Protein AF-A0A0N4VJK4-F1 (afdb_monomer_lite)

Radius of gyration: 19.85 Å; chains: 1; bounding box: 50×36×53 Å

pLDDT: mean 87.09, std 14.24, range [36.19, 98.12]

Secondary structure (DSSP, 8-state):
----HHHHHHHHHHSTTSTTHHHHHHHHHHHHHHHHHHHHHTT--HHHHHHHHHHHHHHHHHHHHHHHHHT-TT--HHHHHHHHHHHHHHHHHH--S--HHHHHHHHHHTTTSTTHHHHHHHTGGGS-HHHHHHHHHHHHHHHTT-HHHHHHHHHH-SSHHHHHHHHTTHHHHHHHHHHHHHHHT--TT-EEEHHHHHHHHT--HHHHHHHHHHTT--B-SSEEESS---TTS---TTSHHHH---TTHHHHHHHHT-

Organism: Enterobius vermicularis (NCBI:txid51028)

Structure (mmCIF, N/CA/C/O backbone):
data_AF-A0A0N4VJK4-F1
#
_entry.id   AF-A0A0N4VJK4-F1
#
loop_
_atom_site.group_PDB
_atom_site.id
_atom_site.type_symbol
_atom_site.label_atom_id
_atom_site.label_alt_id
_atom_site.label_comp_id
_atom_site.label_asym_id
_atom_site.label_entity_id
_atom_site.label_seq_id
_atom_site.pdbx_PDB_ins_code
_atom_site.Cartn_x
_atom_site.Cartn_y
_atom_site.Cartn_z
_atom_site.occupancy
_atom_site.B_iso_or_equiv
_atom_site.auth_seq_id
_atom_site.auth_comp_id
_atom_site.auth_asym_id
_atom_site.auth_atom_id
_atom_site.pdbx_PDB_model_num
ATOM 1 N N . MET A 1 1 ? -26.737 -1.141 17.730 1.00 38.12 1 MET A N 1
ATOM 2 C CA . MET A 1 1 ? -26.695 -2.052 16.564 1.00 38.12 1 MET A CA 1
ATOM 3 C C . MET A 1 1 ? -25.338 -2.751 16.554 1.00 38.12 1 MET A C 1
ATOM 5 O O . MET A 1 1 ? -24.341 -2.119 16.241 1.00 38.12 1 MET A O 1
ATOM 9 N N . VAL A 1 2 ? -25.261 -4.010 17.000 1.00 36.19 2 VAL A N 1
ATOM 10 C CA . VAL A 1 2 ? -23.984 -4.741 17.104 1.00 36.19 2 VAL A CA 1
ATOM 11 C C . VAL A 1 2 ? -23.627 -5.286 15.723 1.00 36.19 2 VAL A C 1
ATOM 13 O O . VAL A 1 2 ? -23.962 -6.420 15.385 1.00 36.19 2 VAL A O 1
ATOM 16 N N . ILE A 1 3 ? -22.957 -4.474 14.902 1.00 45.84 3 ILE A N 1
ATOM 17 C CA . ILE A 1 3 ? -22.234 -4.998 13.741 1.00 45.84 3 ILE A CA 1
ATOM 18 C C . ILE A 1 3 ? -21.062 -5.797 14.311 1.00 45.84 3 ILE A C 1
ATOM 20 O O . ILE A 1 3 ? -20.002 -5.274 14.642 1.00 45.84 3 ILE A O 1
ATOM 24 N N . SER A 1 4 ? -21.315 -7.081 14.541 1.00 41.91 4 SER A N 1
ATOM 25 C CA . SER A 1 4 ? -20.339 -8.009 15.089 1.00 41.91 4 SER A CA 1
ATOM 26 C C . SER A 1 4 ? -19.116 -8.071 14.173 1.00 41.91 4 SER A C 1
ATOM 28 O O . SER A 1 4 ? -19.253 -8.169 12.953 1.00 41.91 4 SER A O 1
ATOM 30 N N . LYS A 1 5 ? -17.914 -8.104 14.762 1.00 42.34 5 LYS A N 1
ATOM 31 C CA . LYS A 1 5 ? -16.642 -8.404 14.078 1.00 42.34 5 LYS A CA 1
ATOM 32 C C . LYS A 1 5 ? -16.769 -9.628 13.157 1.00 42.34 5 LYS A C 1
ATOM 34 O O . LYS A 1 5 ? -16.142 -9.659 12.102 1.00 42.34 5 LYS A O 1
ATOM 39 N N . VAL A 1 6 ? -17.644 -10.576 13.526 1.00 42.62 6 VAL A N 1
ATOM 40 C CA . VAL A 1 6 ? -18.015 -11.790 12.778 1.00 42.62 6 VAL A CA 1
ATOM 41 C C . VAL A 1 6 ? -18.828 -11.492 11.514 1.00 42.62 6 VAL A C 1
ATOM 43 O O . VAL A 1 6 ? -18.648 -12.181 10.519 1.00 42.62 6 VAL A O 1
ATOM 46 N N . PHE A 1 7 ? -19.708 -10.487 11.513 1.00 47.84 7 PHE A N 1
ATOM 47 C CA . PHE A 1 7 ? -20.487 -10.098 10.329 1.00 47.84 7 PHE A CA 1
ATOM 48 C C . PHE A 1 7 ? -19.575 -9.507 9.251 1.00 47.84 7 PHE A C 1
ATOM 50 O O . PHE A 1 7 ? -19.624 -9.927 8.099 1.00 47.84 7 PHE A O 1
ATOM 57 N N . VAL A 1 8 ? -18.670 -8.618 9.666 1.00 52.19 8 VAL A N 1
ATOM 58 C CA . VAL A 1 8 ? -17.664 -7.997 8.800 1.00 52.19 8 VAL A CA 1
ATOM 59 C C . VAL A 1 8 ? -16.708 -9.063 8.240 1.00 52.19 8 VAL A C 1
ATOM 61 O O . VAL A 1 8 ? -16.590 -9.198 7.028 1.00 52.19 8 VAL A O 1
ATOM 64 N N . THR A 1 9 ? -16.138 -9.939 9.079 1.00 44.25 9 THR A N 1
ATOM 65 C CA . THR A 1 9 ? -15.270 -11.039 8.589 1.00 44.25 9 THR A CA 1
ATOM 66 C C . THR A 1 9 ? -15.997 -12.092 7.741 1.00 44.25 9 THR A C 1
ATOM 68 O O . THR A 1 9 ? -15.393 -12.630 6.813 1.00 44.25 9 THR A O 1
ATOM 71 N N . ARG A 1 10 ? -17.279 -12.400 8.003 1.00 44.91 10 ARG A N 1
ATOM 72 C CA . ARG A 1 10 ? -18.050 -13.370 7.196 1.00 44.91 10 ARG A CA 1
ATOM 73 C C . ARG A 1 10 ? -18.441 -12.836 5.820 1.00 44.91 10 ARG A C 1
ATOM 75 O O . ARG A 1 10 ? -18.463 -13.630 4.881 1.00 44.91 10 ARG A O 1
ATOM 82 N N . LEU A 1 11 ? -18.699 -11.535 5.682 1.00 51.38 11 LEU A N 1
ATOM 83 C CA . LEU A 1 11 ? -18.945 -10.902 4.380 1.00 51.38 11 LEU A CA 1
ATOM 84 C C . LEU A 1 11 ? -17.715 -11.005 3.458 1.00 51.38 11 LEU A C 1
ATOM 86 O O . LEU A 1 11 ? -17.859 -11.219 2.257 1.00 51.38 11 LEU A O 1
ATOM 90 N N . PHE A 1 12 ? -16.507 -10.936 4.027 1.00 55.03 12 PHE A N 1
ATOM 91 C CA . PHE A 1 12 ? -15.248 -10.938 3.272 1.00 55.03 12 PHE A CA 1
ATOM 92 C C . PHE A 1 12 ? -14.746 -12.328 2.850 1.00 55.03 12 PHE A C 1
ATOM 94 O O . PHE A 1 12 ? -13.993 -12.442 1.887 1.00 55.03 12 PHE A O 1
ATOM 101 N N . GLY A 1 13 ? -15.163 -13.401 3.530 1.00 47.53 13 GLY A N 1
ATOM 102 C CA . GLY A 1 13 ? -14.593 -14.738 3.319 1.00 47.53 13 GLY A CA 1
ATOM 103 C C . GLY A 1 13 ? -15.172 -15.557 2.155 1.00 47.53 13 GLY A C 1
ATOM 104 O O . GLY A 1 13 ? -14.546 -16.536 1.757 1.00 47.53 13 GLY A O 1
ATOM 105 N N . LYS A 1 14 ? -16.357 -15.216 1.615 1.00 45.56 14 LYS A N 1
ATOM 106 C CA . LYS A 1 14 ? -17.103 -16.124 0.707 1.00 45.56 14 LYS A CA 1
ATOM 107 C C . LYS A 1 14 ? -17.469 -15.592 -0.684 1.00 45.56 14 LYS A C 1
ATOM 109 O O . LYS A 1 14 ? -17.818 -16.404 -1.534 1.00 45.56 14 LYS A O 1
ATOM 114 N N . HIS A 1 15 ? -17.341 -14.297 -0.975 1.00 49.47 15 HIS A N 1
ATOM 115 C CA . HIS A 1 15 ? -17.719 -13.742 -2.293 1.00 49.47 15 HIS A CA 1
ATOM 116 C C . HIS A 1 15 ? -16.539 -13.533 -3.266 1.00 49.47 15 HIS A C 1
ATOM 118 O O . HIS A 1 15 ? -16.700 -12.999 -4.359 1.00 49.47 15 HIS A O 1
ATOM 124 N N . CYS A 1 16 ? -15.346 -14.003 -2.897 1.00 47.12 16 CYS A N 1
ATOM 125 C CA . CYS A 1 16 ? -14.061 -13.563 -3.449 1.00 47.12 16 CYS A CA 1
ATOM 126 C C . CYS A 1 16 ? -13.538 -14.301 -4.700 1.00 47.12 16 CYS A C 1
ATOM 128 O O . CYS A 1 16 ? -12.338 -14.259 -4.949 1.00 47.12 16 CYS A O 1
ATOM 130 N N . ARG A 1 17 ? -14.383 -14.973 -5.494 1.00 51.53 17 ARG A N 1
ATOM 131 C CA . ARG A 1 17 ? -13.940 -15.652 -6.738 1.00 51.53 17 ARG A CA 1
ATOM 132 C C . ARG A 1 17 ? -14.851 -15.450 -7.954 1.00 51.53 17 ARG A C 1
ATOM 134 O O . ARG A 1 17 ? -14.715 -16.179 -8.928 1.00 51.53 17 ARG A O 1
ATOM 141 N N . SER A 1 18 ? -15.788 -14.505 -7.913 1.00 53.59 18 SER A N 1
ATOM 142 C CA . SER A 1 18 ? -16.791 -14.367 -8.977 1.00 53.59 18 SER A CA 1
ATOM 143 C C . SER A 1 18 ? -16.770 -12.996 -9.655 1.00 53.59 18 SER A C 1
ATOM 145 O O . SER A 1 18 ? -16.264 -12.019 -9.101 1.00 53.59 18 SER A O 1
ATOM 147 N N . SER A 1 19 ? -17.395 -12.925 -10.831 1.00 60.72 19 SER A N 1
ATOM 148 C CA . SER A 1 19 ? -17.743 -11.705 -11.574 1.00 60.72 19 SER A CA 1
ATOM 149 C C . SER A 1 19 ? -18.522 -10.658 -10.754 1.00 60.72 19 SER A C 1
ATOM 151 O O . SER A 1 19 ? -18.724 -9.542 -11.223 1.00 60.72 19 SER A O 1
ATOM 153 N N . SER A 1 20 ? -18.930 -10.976 -9.519 1.00 77.00 20 SER A N 1
ATOM 154 C CA . SER A 1 20 ? -19.663 -10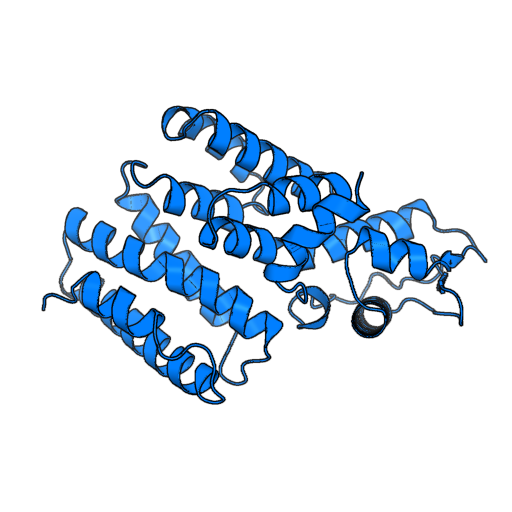.088 -8.616 1.00 77.00 20 SER A CA 1
ATOM 155 C C . SER A 1 20 ? -18.790 -9.169 -7.750 1.00 77.00 20 SER A C 1
ATOM 157 O O . SER A 1 20 ? -19.349 -8.434 -6.934 1.00 77.00 20 SER A O 1
ATOM 159 N N . TRP A 1 21 ? -17.451 -9.208 -7.846 1.00 83.88 21 TRP A N 1
ATOM 160 C CA . TRP A 1 21 ? -16.587 -8.379 -6.986 1.00 83.88 21 TRP A CA 1
ATOM 161 C C . TRP A 1 21 ? -16.898 -6.873 -7.062 1.00 83.88 21 TRP A C 1
ATOM 163 O O . TRP A 1 21 ? -17.039 -6.280 -5.994 1.00 83.88 21 TRP A O 1
ATOM 173 N N . PRO A 1 22 ? -17.081 -6.245 -8.245 1.00 87.00 22 PRO A N 1
ATOM 174 C CA . PRO A 1 22 ? -17.402 -4.816 -8.317 1.00 87.00 22 PRO A CA 1
ATOM 175 C C . PRO A 1 22 ? -18.688 -4.438 -7.573 1.00 87.00 22 PRO A C 1
ATOM 177 O O . PRO A 1 22 ? -18.716 -3.434 -6.865 1.00 87.00 22 PRO A O 1
ATOM 180 N N . VAL A 1 23 ? -19.719 -5.286 -7.674 1.00 85.88 23 VAL A N 1
ATOM 181 C CA . VAL A 1 23 ? -21.010 -5.101 -6.992 1.00 85.88 23 VAL A CA 1
ATOM 182 C C . VAL A 1 23 ? -20.849 -5.258 -5.479 1.00 85.88 23 VAL A C 1
ATOM 184 O O . VAL A 1 23 ? -21.359 -4.452 -4.703 1.00 85.88 23 VAL A O 1
ATOM 187 N N . ALA A 1 24 ? -20.105 -6.277 -5.041 1.00 85.56 24 ALA A N 1
ATOM 188 C CA . ALA A 1 24 ? -19.827 -6.491 -3.624 1.00 85.56 24 ALA A CA 1
ATOM 189 C C . ALA A 1 24 ? -19.001 -5.340 -3.029 1.00 85.56 24 ALA A C 1
ATOM 191 O O . ALA A 1 24 ? -19.312 -4.864 -1.940 1.00 85.56 24 ALA A O 1
ATOM 192 N N . TYR A 1 25 ? -17.975 -4.877 -3.748 1.00 90.31 25 TYR A N 1
ATOM 193 C CA . TYR A 1 25 ? -17.145 -3.742 -3.356 1.00 90.31 25 TYR A CA 1
ATOM 194 C C . TYR A 1 25 ? -17.990 -2.481 -3.154 1.00 90.31 25 TYR A C 1
ATOM 196 O O . TYR A 1 25 ? -17.926 -1.879 -2.083 1.00 90.31 25 TYR A O 1
ATOM 204 N N . GLU A 1 26 ? -18.810 -2.120 -4.143 1.00 90.25 26 GLU A N 1
ATOM 205 C CA . GLU A 1 26 ? -19.668 -0.935 -4.085 1.00 90.25 26 GLU A CA 1
ATOM 206 C C . GLU A 1 26 ? -20.632 -0.999 -2.894 1.00 90.25 26 GLU A C 1
ATOM 208 O O . GLU A 1 26 ? -20.689 -0.066 -2.088 1.00 90.25 26 GLU A O 1
ATOM 213 N N . PHE A 1 27 ? -21.311 -2.138 -2.721 1.00 90.38 27 PHE A N 1
ATOM 214 C CA . PHE A 1 27 ? -22.210 -2.355 -1.592 1.00 90.38 27 PHE A CA 1
ATOM 215 C C . PHE A 1 27 ? -21.490 -2.209 -0.247 1.00 90.38 27 PHE A C 1
ATOM 217 O O . PHE A 1 27 ? -21.968 -1.503 0.643 1.00 90.38 27 PHE A O 1
ATOM 224 N N . ILE A 1 28 ? -20.337 -2.863 -0.079 1.00 91.12 28 ILE A N 1
ATOM 225 C CA . ILE A 1 28 ? -19.599 -2.836 1.186 1.00 91.12 28 ILE A CA 1
ATOM 226 C C . ILE A 1 28 ? -19.125 -1.417 1.492 1.00 91.12 28 ILE A C 1
ATOM 228 O O . ILE A 1 28 ? -19.321 -0.954 2.614 1.00 91.12 28 ILE A O 1
ATOM 232 N N . VAL A 1 29 ? -18.526 -0.719 0.526 1.00 92.62 29 VAL A N 1
ATOM 233 C CA . VAL A 1 29 ? -18.027 0.646 0.735 1.00 92.62 29 VAL A CA 1
ATOM 234 C C . VAL A 1 29 ? -19.160 1.595 1.126 1.00 92.62 29 VAL A C 1
ATOM 236 O O . VAL A 1 29 ? -18.984 2.388 2.054 1.00 92.62 29 VAL A O 1
ATOM 239 N N . ASP A 1 30 ? -20.335 1.482 0.497 1.00 92.81 30 ASP A N 1
ATOM 240 C CA . ASP A 1 30 ? -21.512 2.265 0.885 1.00 92.81 30 ASP A CA 1
ATOM 241 C C . ASP A 1 30 ? -21.936 1.976 2.334 1.00 92.81 30 ASP A C 1
ATOM 243 O O . ASP A 1 30 ? -22.107 2.905 3.130 1.00 92.81 30 ASP A O 1
ATOM 247 N N . ARG A 1 31 ? -22.007 0.696 2.727 1.00 95.19 31 ARG A N 1
ATOM 248 C CA . ARG A 1 31 ? -22.340 0.318 4.110 1.00 95.19 31 ARG A CA 1
ATOM 249 C C . ARG A 1 31 ? -21.291 0.797 5.109 1.00 95.19 31 ARG A C 1
ATOM 251 O O . ARG A 1 31 ? -21.659 1.307 6.162 1.00 95.19 31 ARG A O 1
ATOM 258 N N . LEU A 1 32 ? -20.000 0.679 4.798 1.00 94.94 32 LEU A N 1
ATOM 259 C CA . LEU A 1 32 ? -18.934 1.166 5.676 1.00 94.94 32 LEU A CA 1
ATOM 260 C C . LEU A 1 32 ? -18.989 2.688 5.833 1.00 94.94 32 LEU A C 1
ATOM 262 O O . LEU A 1 32 ? -18.799 3.191 6.941 1.00 94.94 32 LEU A O 1
ATOM 266 N N . ARG A 1 33 ? -19.294 3.421 4.757 1.00 93.75 33 ARG A N 1
ATOM 267 C CA . ARG A 1 33 ? -19.514 4.869 4.817 1.00 93.75 33 ARG A CA 1
ATOM 268 C C . ARG A 1 33 ? -20.683 5.215 5.742 1.00 93.75 33 ARG A C 1
ATOM 270 O O . ARG A 1 33 ? -20.502 6.070 6.605 1.00 93.75 33 ARG A O 1
ATOM 277 N N . ALA A 1 34 ? -21.822 4.534 5.607 1.00 94.56 34 ALA A N 1
ATOM 278 C CA . ALA A 1 34 ? -22.985 4.744 6.473 1.00 94.56 34 ALA A CA 1
ATOM 279 C C . ALA A 1 34 ? -22.656 4.474 7.953 1.00 94.56 34 ALA A C 1
ATOM 281 O O . ALA A 1 34 ? -22.961 5.295 8.811 1.00 94.56 34 ALA A O 1
ATOM 282 N N . VAL A 1 35 ? -21.933 3.386 8.254 1.00 94.62 35 VAL A N 1
ATOM 283 C CA . VAL A 1 35 ? -21.501 3.087 9.632 1.00 94.62 35 VAL A CA 1
ATOM 284 C C . VAL A 1 35 ? -20.617 4.199 10.195 1.00 94.62 35 VAL A C 1
ATOM 286 O O . VAL A 1 35 ? -20.812 4.603 11.337 1.00 94.62 35 VAL A O 1
ATOM 289 N N . ARG A 1 36 ? -19.668 4.738 9.417 1.00 94.75 36 ARG A N 1
ATOM 290 C CA . ARG A 1 36 ? -18.839 5.864 9.884 1.00 94.75 36 ARG A CA 1
ATOM 291 C C . ARG A 1 36 ? -19.650 7.137 10.121 1.00 94.75 36 ARG A C 1
ATOM 293 O O . ARG A 1 36 ? -19.347 7.865 11.060 1.00 94.75 36 ARG A O 1
ATOM 300 N N . GLN A 1 37 ? -20.661 7.409 9.297 1.00 94.31 37 GLN A N 1
ATOM 301 C CA . GLN A 1 37 ? -21.565 8.545 9.506 1.00 94.31 37 GLN A CA 1
ATOM 302 C C . GLN A 1 37 ? -22.350 8.385 10.813 1.00 94.31 37 GLN A C 1
ATOM 304 O O . GLN A 1 37 ? -22.354 9.301 11.635 1.00 94.31 37 GLN A O 1
ATOM 309 N N . ASP A 1 38 ? -22.911 7.200 11.056 1.00 94.94 38 ASP A N 1
ATOM 310 C CA . ASP A 1 38 ? -23.606 6.884 12.306 1.00 94.94 38 ASP A CA 1
ATOM 311 C C . ASP A 1 38 ? -22.682 7.000 13.522 1.00 94.94 38 ASP A C 1
ATOM 313 O O . ASP A 1 38 ? -23.096 7.532 14.549 1.00 94.94 38 ASP A O 1
ATOM 317 N N . MET A 1 39 ? -21.421 6.565 13.411 1.00 94.19 39 MET A N 1
ATOM 318 C CA . MET A 1 39 ? -20.436 6.697 14.492 1.00 94.19 39 MET A CA 1
ATOM 319 C C . MET A 1 39 ? -20.217 8.156 14.916 1.00 94.19 39 MET A C 1
ATOM 321 O O . MET A 1 39 ? -20.032 8.435 16.103 1.00 94.19 39 MET A O 1
ATOM 325 N N . ILE A 1 40 ? -20.226 9.082 13.953 1.00 92.06 40 ILE A N 1
ATOM 326 C CA . ILE A 1 40 ? -20.088 10.520 14.206 1.00 92.06 40 ILE A CA 1
ATOM 327 C C . ILE A 1 40 ? -21.373 11.064 14.839 1.00 92.06 40 ILE A C 1
ATOM 329 O O . ILE A 1 40 ? -21.306 11.718 15.877 1.00 92.06 40 ILE A O 1
ATOM 333 N N . ILE A 1 41 ? -22.538 10.753 14.258 1.00 95.00 41 ILE A N 1
ATOM 334 C CA . ILE A 1 41 ? -23.851 11.222 14.737 1.00 95.00 41 ILE A CA 1
ATOM 335 C C . ILE A 1 41 ? -24.122 10.750 16.169 1.00 95.00 41 ILE A C 1
ATOM 337 O O . ILE A 1 41 ? -24.585 11.521 17.006 1.00 95.00 41 ILE A O 1
ATOM 341 N N . GLN A 1 42 ? -23.810 9.490 16.466 1.00 92.75 42 GLN A N 1
ATOM 342 C CA . GLN A 1 42 ? -24.019 8.884 17.781 1.00 92.75 42 GLN A CA 1
ATOM 343 C C . GLN A 1 42 ? -22.916 9.245 18.784 1.00 92.75 42 GLN A C 1
ATOM 345 O O . GLN A 1 42 ? -22.966 8.785 19.923 1.00 92.75 42 GLN A O 1
ATOM 350 N N . ASN A 1 43 ? -21.914 10.033 18.371 1.00 92.25 43 ASN A N 1
ATOM 351 C CA . ASN A 1 43 ? -20.728 10.358 19.158 1.00 92.25 43 ASN A CA 1
ATOM 352 C C . ASN A 1 43 ? -20.131 9.114 19.845 1.00 92.25 43 ASN A C 1
ATOM 354 O O . ASN A 1 43 ? -19.906 9.081 21.058 1.00 92.25 43 ASN A O 1
ATOM 358 N N . THR A 1 44 ? -19.926 8.054 19.060 1.00 92.81 44 THR A N 1
ATOM 359 C CA . THR A 1 44 ? -19.490 6.748 19.561 1.00 92.81 44 THR A CA 1
ATOM 360 C C . THR A 1 44 ? -18.197 6.874 20.367 1.00 92.81 44 THR A C 1
ATOM 362 O O . THR A 1 44 ? -17.241 7.530 19.929 1.00 92.81 44 THR A O 1
ATOM 365 N N . ASN A 1 45 ? -18.157 6.210 21.527 1.00 94.50 45 ASN A N 1
ATOM 366 C CA . ASN A 1 45 ? -17.007 6.245 22.427 1.00 94.50 45 ASN A CA 1
ATOM 367 C C . ASN A 1 45 ? -15.741 5.656 21.775 1.00 94.50 45 ASN A C 1
ATOM 369 O O . ASN A 1 45 ? -15.808 4.842 20.850 1.00 94.50 45 ASN A O 1
ATOM 373 N N . SER A 1 46 ? -14.567 6.038 22.285 1.00 94.25 46 SER A N 1
ATOM 374 C CA . SER A 1 46 ? -13.274 5.686 21.681 1.00 94.25 46 SER A CA 1
ATOM 375 C C . SER A 1 46 ? -13.040 4.180 21.541 1.00 94.25 46 SER A C 1
ATOM 377 O O . SER A 1 46 ? -12.425 3.754 20.568 1.00 94.25 46 SER A O 1
ATOM 379 N N . LYS A 1 47 ? -13.544 3.358 22.471 1.00 94.06 47 LYS A N 1
ATOM 380 C CA . LYS A 1 47 ? -13.349 1.900 22.444 1.00 94.06 47 LYS A CA 1
ATOM 381 C C . LYS A 1 47 ? -14.165 1.247 21.328 1.00 94.06 47 LYS A C 1
ATOM 383 O O . LYS A 1 47 ? -13.639 0.422 20.585 1.00 94.06 47 LYS A O 1
ATOM 388 N N . GLU A 1 48 ? -15.433 1.619 21.197 1.00 93.25 48 GLU A N 1
ATOM 389 C CA . GLU A 1 48 ? -16.305 1.132 20.121 1.00 93.25 48 GLU A CA 1
ATOM 390 C C . GLU A 1 48 ? -15.848 1.640 18.753 1.00 93.25 48 GLU A C 1
ATOM 392 O O . GLU A 1 48 ? -15.776 0.864 17.798 1.00 93.25 48 GLU A O 1
ATOM 397 N N . ARG A 1 49 ? -15.447 2.914 18.680 1.00 94.75 49 ARG A N 1
ATOM 398 C CA . ARG A 1 49 ? -14.866 3.518 17.477 1.00 94.75 49 ARG A CA 1
ATOM 399 C C . ARG A 1 49 ? -13.631 2.753 17.012 1.00 94.75 49 ARG A C 1
ATOM 401 O O . ARG A 1 49 ? -13.553 2.387 15.841 1.00 94.75 49 ARG A O 1
ATOM 408 N N . LEU A 1 50 ? -12.707 2.463 17.930 1.00 96.00 50 LEU A N 1
ATOM 409 C CA . LEU A 1 50 ? -11.497 1.697 17.640 1.00 96.00 50 LEU A CA 1
ATOM 410 C C . LEU A 1 50 ? -11.837 0.312 17.072 1.00 96.00 50 LEU A C 1
ATOM 412 O O . LEU A 1 50 ? -11.300 -0.071 16.036 1.00 96.00 50 LEU A O 1
ATOM 416 N N . LEU A 1 51 ? -12.774 -0.410 17.696 1.00 94.62 51 LEU A N 1
ATOM 417 C CA . LEU A 1 51 ? -13.198 -1.738 17.238 1.00 94.62 51 LEU A CA 1
ATOM 418 C C . LEU A 1 51 ? -13.788 -1.722 15.822 1.00 94.62 51 LEU A C 1
ATOM 420 O O . LEU A 1 51 ? -13.489 -2.616 15.028 1.00 94.62 51 LEU A O 1
ATOM 424 N N . LEU A 1 52 ? -14.616 -0.724 15.504 1.00 94.75 52 LEU A N 1
ATOM 425 C CA . LEU A 1 52 ? -15.207 -0.574 14.175 1.00 94.75 52 LEU A CA 1
ATOM 426 C C . LEU A 1 52 ? -14.136 -0.240 13.131 1.00 94.75 52 LEU A C 1
ATOM 428 O O . LEU A 1 52 ? -14.063 -0.901 12.096 1.00 94.75 52 LEU A O 1
ATOM 432 N N . LEU A 1 53 ? -13.254 0.720 13.416 1.00 96.50 53 LEU A N 1
ATOM 433 C CA . LEU A 1 53 ? -12.200 1.132 12.486 1.00 96.50 53 LEU A CA 1
ATOM 434 C C . LEU A 1 53 ? -11.192 0.012 12.209 1.00 96.50 53 LEU A C 1
ATOM 436 O O . LEU A 1 53 ? -10.835 -0.214 11.054 1.00 96.50 53 LEU A O 1
ATOM 440 N N . GLU A 1 54 ? -10.789 -0.747 13.230 1.00 95.62 54 GLU A N 1
ATOM 441 C CA . GLU A 1 54 ? -9.901 -1.904 13.058 1.00 95.62 54 GLU A CA 1
ATOM 442 C C . GLU A 1 54 ? -10.540 -3.040 12.248 1.00 95.62 54 GLU A C 1
ATOM 444 O O . GLU A 1 54 ? -9.823 -3.853 11.666 1.00 95.62 54 GLU A O 1
ATOM 449 N N . ALA A 1 55 ? -11.873 -3.094 12.174 1.00 93.06 55 ALA A N 1
ATOM 450 C CA . ALA A 1 55 ? -12.589 -4.018 11.300 1.00 93.06 55 ALA A CA 1
ATOM 451 C C . ALA A 1 55 ? -12.716 -3.489 9.856 1.00 93.06 55 ALA A C 1
ATOM 453 O O . ALA A 1 55 ? -12.739 -4.284 8.918 1.00 93.06 55 ALA A O 1
ATOM 454 N N . MET A 1 56 ? -12.772 -2.167 9.669 1.00 95.50 56 MET A N 1
ATOM 455 C CA . MET A 1 56 ? -12.896 -1.518 8.356 1.00 95.50 56 MET A CA 1
ATOM 456 C C . MET A 1 56 ? -11.570 -1.429 7.596 1.00 95.50 56 MET A C 1
ATOM 458 O O . MET A 1 56 ? -11.529 -1.694 6.396 1.00 95.50 56 MET A O 1
ATOM 462 N N . ILE A 1 57 ? -10.486 -1.043 8.275 1.00 96.88 57 ILE A N 1
ATOM 463 C CA . ILE A 1 57 ? -9.180 -0.773 7.650 1.00 96.88 57 ILE A CA 1
ATOM 464 C C . ILE A 1 57 ? -8.655 -1.966 6.827 1.00 96.88 57 ILE A C 1
ATOM 466 O O . ILE A 1 57 ? -8.222 -1.736 5.695 1.00 96.88 57 ILE A O 1
ATOM 470 N N . PRO A 1 58 ? -8.717 -3.226 7.311 1.00 96.00 58 PRO A N 1
ATOM 471 C CA . PRO A 1 58 ? -8.288 -4.375 6.520 1.00 96.00 58 PRO A CA 1
ATOM 472 C C . PRO A 1 58 ? -8.987 -4.480 5.165 1.00 96.00 58 PRO A C 1
ATOM 474 O O . PRO A 1 58 ? -8.329 -4.727 4.156 1.00 96.00 58 PRO A O 1
ATOM 477 N N . PHE A 1 59 ? -10.302 -4.237 5.138 1.00 94.44 59 PHE A N 1
ATOM 478 C CA . PHE A 1 59 ? -11.080 -4.271 3.906 1.00 94.44 59 PHE A CA 1
ATOM 479 C C . PHE A 1 59 ? -10.628 -3.191 2.929 1.00 94.44 59 PHE A C 1
ATOM 481 O O . PHE A 1 59 ? -10.453 -3.486 1.751 1.00 94.44 59 PHE A O 1
ATOM 488 N N . TYR A 1 60 ? -10.413 -1.961 3.396 1.00 95.88 60 TYR A N 1
ATOM 489 C CA . TYR A 1 60 ? -9.940 -0.876 2.536 1.00 95.88 60 TYR A CA 1
ATOM 490 C C . TYR A 1 60 ? -8.590 -1.220 1.885 1.00 95.88 60 TYR A C 1
ATOM 492 O O . TYR A 1 60 ? -8.463 -1.185 0.667 1.00 95.88 60 TYR A O 1
ATOM 500 N N . ILE A 1 61 ? -7.613 -1.682 2.667 1.00 95.56 61 ILE A N 1
ATOM 501 C CA . ILE A 1 61 ? -6.290 -2.063 2.142 1.00 95.56 61 ILE A CA 1
ATOM 502 C C . ILE A 1 61 ? -6.394 -3.187 1.101 1.00 95.56 61 ILE A C 1
ATOM 504 O O . ILE A 1 61 ? -5.810 -3.101 0.021 1.00 95.56 61 ILE A O 1
ATOM 508 N N . GLU A 1 62 ? -7.126 -4.254 1.423 1.00 92.69 62 GLU A N 1
ATOM 509 C CA . GLU A 1 62 ? -7.278 -5.403 0.531 1.00 92.69 62 GLU A CA 1
ATOM 510 C C . GLU A 1 62 ? -8.053 -5.040 -0.742 1.00 92.69 62 GLU A C 1
ATOM 512 O O . GLU A 1 62 ? -7.669 -5.432 -1.847 1.00 92.69 62 GLU A O 1
ATOM 517 N N . SER A 1 63 ? -9.148 -4.293 -0.604 1.00 92.19 63 SER A N 1
ATOM 518 C CA . SER A 1 63 ? -9.982 -3.917 -1.742 1.00 92.19 63 SER A CA 1
ATOM 519 C C . SER A 1 63 ? -9.279 -2.940 -2.674 1.00 92.19 63 SER A C 1
ATOM 521 O O . SER A 1 63 ? -9.457 -3.076 -3.881 1.00 92.19 63 SER A O 1
ATOM 523 N N . GLN A 1 64 ? -8.414 -2.055 -2.166 1.00 93.19 64 GLN A N 1
ATOM 524 C CA . GLN A 1 64 ? -7.544 -1.244 -3.014 1.00 93.19 64 GLN A CA 1
ATOM 525 C C . GLN A 1 64 ? -6.687 -2.128 -3.929 1.00 93.19 64 GLN A C 1
ATOM 527 O O . GLN A 1 64 ? -6.754 -1.996 -5.151 1.00 93.19 64 GLN A O 1
ATOM 532 N N . TYR A 1 65 ? -5.940 -3.078 -3.353 1.00 90.69 65 TYR A N 1
ATOM 533 C CA . TYR A 1 65 ? -5.112 -4.005 -4.130 1.00 90.69 65 TYR A CA 1
ATOM 534 C C . TYR A 1 65 ? -5.941 -4.768 -5.173 1.00 90.69 65 TYR A C 1
ATOM 536 O O . TYR A 1 65 ? -5.574 -4.838 -6.348 1.00 90.69 65 TYR A O 1
ATOM 544 N N . ARG A 1 66 ? -7.085 -5.325 -4.763 1.00 87.69 66 ARG A N 1
ATOM 545 C CA . ARG A 1 66 ? -7.944 -6.117 -5.652 1.00 87.69 66 ARG A CA 1
ATOM 546 C C . ARG A 1 66 ? -8.511 -5.286 -6.790 1.00 87.69 66 ARG A C 1
ATOM 548 O O . ARG A 1 66 ? -8.466 -5.722 -7.936 1.00 87.69 66 ARG A O 1
ATOM 555 N N . CYS A 1 67 ? -9.038 -4.103 -6.502 1.00 89.38 67 CYS A N 1
ATOM 556 C CA . CYS A 1 67 ? -9.631 -3.240 -7.517 1.00 89.38 67 CYS A CA 1
ATOM 557 C C . CYS A 1 67 ? -8.591 -2.759 -8.538 1.00 89.38 67 CYS A C 1
ATOM 559 O O . CYS A 1 67 ? -8.898 -2.693 -9.729 1.00 89.38 67 CYS A O 1
ATOM 561 N N . GLU A 1 68 ? -7.361 -2.493 -8.092 1.00 87.44 68 GLU A N 1
ATOM 562 C CA . GLU A 1 68 ? -6.261 -2.039 -8.950 1.00 87.44 68 GLU A CA 1
ATOM 563 C C . GLU A 1 68 ? -5.627 -3.158 -9.784 1.00 87.44 68 GLU A C 1
ATOM 565 O O . GLU A 1 68 ? -5.059 -2.888 -10.839 1.00 87.44 68 GLU A O 1
ATOM 570 N N . THR A 1 69 ? -5.735 -4.415 -9.349 1.00 81.88 69 THR A N 1
ATOM 571 C CA . THR A 1 69 ? -5.193 -5.569 -10.087 1.00 81.88 69 THR A CA 1
ATOM 572 C C . THR A 1 69 ? -6.215 -6.249 -10.993 1.00 81.88 69 THR A C 1
ATOM 574 O O . THR A 1 69 ? -5.846 -6.722 -12.063 1.00 81.88 69 THR A O 1
ATOM 577 N N . SER A 1 70 ? -7.493 -6.275 -10.607 1.00 77.12 70 SER A N 1
ATOM 578 C CA . SER A 1 70 ? -8.557 -6.960 -11.363 1.00 77.12 70 SER A CA 1
ATOM 579 C C . SER A 1 70 ? -9.369 -6.055 -12.293 1.00 77.12 70 SER A C 1
ATOM 581 O O . SER A 1 70 ? -10.128 -6.565 -13.111 1.00 77.12 70 SER A O 1
ATOM 583 N N . GLY A 1 71 ? -9.216 -4.730 -12.195 1.00 74.06 71 GLY A N 1
ATOM 584 C CA . GLY A 1 71 ? -10.011 -3.780 -12.974 1.00 74.06 71 GLY A CA 1
ATOM 585 C C . GLY A 1 71 ? -11.460 -3.719 -12.483 1.00 74.06 71 GLY A C 1
ATOM 586 O O . GLY A 1 71 ? -12.355 -4.361 -13.025 1.00 74.06 71 GLY A O 1
ATOM 587 N N . CYS A 1 72 ? -11.706 -2.924 -11.444 1.00 84.00 72 CYS A N 1
ATOM 588 C CA . CYS A 1 72 ? -13.047 -2.690 -10.912 1.00 84.00 72 CYS A CA 1
ATOM 589 C C . CYS A 1 72 ? -13.634 -1.386 -11.480 1.00 84.00 72 CYS A C 1
ATOM 591 O O . CYS A 1 72 ? -13.120 -0.309 -11.202 1.00 84.00 72 CYS A O 1
ATOM 593 N N . HIS A 1 73 ? -14.717 -1.461 -12.259 1.00 85.38 73 HIS A N 1
ATOM 594 C CA . HIS A 1 73 ? -15.300 -0.278 -12.914 1.00 85.38 73 HIS A CA 1
ATOM 595 C C . HIS A 1 73 ? -15.983 0.701 -11.941 1.00 85.38 73 HIS A C 1
ATOM 597 O O . HIS A 1 73 ? -16.088 1.884 -12.246 1.00 85.38 73 HIS A O 1
ATOM 603 N N . THR A 1 74 ? -16.418 0.236 -10.766 1.00 87.12 74 THR A N 1
ATOM 604 C CA . THR A 1 74 ? -16.991 1.079 -9.698 1.00 87.12 74 THR A CA 1
ATOM 605 C C . THR A 1 74 ? -15.922 1.667 -8.770 1.00 87.12 74 THR A C 1
ATOM 607 O O . THR A 1 74 ? -16.220 2.482 -7.895 1.00 87.12 74 THR A O 1
ATOM 610 N N . TYR A 1 75 ? -14.656 1.272 -8.934 1.00 91.38 75 TYR A N 1
ATOM 611 C CA . TYR A 1 75 ? -13.559 1.738 -8.097 1.00 91.38 75 TYR A CA 1
ATOM 612 C C . TYR A 1 75 ? -13.053 3.111 -8.543 1.00 91.38 75 TYR A C 1
ATOM 614 O O . TYR A 1 75 ? -12.509 3.280 -9.631 1.00 91.38 75 TYR A O 1
ATOM 622 N N . CYS A 1 76 ? -13.156 4.086 -7.642 1.00 91.25 76 CYS A N 1
ATOM 623 C CA . CYS A 1 76 ? -12.502 5.382 -7.775 1.00 91.25 76 CYS A CA 1
ATOM 624 C C . CYS A 1 76 ? -11.354 5.477 -6.765 1.00 91.25 76 CYS A C 1
ATOM 626 O O . CYS A 1 76 ? -11.601 5.622 -5.565 1.00 91.25 76 CYS A O 1
ATOM 628 N N . ARG A 1 77 ? -10.098 5.440 -7.242 1.00 90.81 77 ARG A N 1
ATOM 629 C CA . ARG A 1 77 ? -8.904 5.493 -6.375 1.00 90.81 77 ARG A CA 1
ATOM 630 C C . ARG A 1 77 ? -8.908 6.706 -5.448 1.00 90.81 77 ARG A C 1
ATOM 632 O O . ARG A 1 77 ? -8.563 6.568 -4.281 1.00 90.81 77 ARG A O 1
ATOM 639 N N . LYS A 1 78 ? -9.293 7.886 -5.946 1.00 91.62 78 LYS A N 1
ATOM 640 C CA . LYS A 1 78 ? -9.303 9.116 -5.140 1.00 91.62 78 LYS A CA 1
ATOM 641 C C . LYS A 1 78 ? -10.279 9.005 -3.967 1.00 91.62 78 LYS A C 1
ATOM 643 O O . LYS A 1 78 ? -9.880 9.220 -2.828 1.00 91.62 78 LYS A O 1
ATOM 648 N N . LEU A 1 79 ? -11.521 8.607 -4.247 1.00 93.62 79 LEU A N 1
ATOM 649 C CA . LEU A 1 79 ? -12.541 8.420 -3.217 1.00 93.62 79 LEU A CA 1
ATOM 650 C C . LEU A 1 79 ? -12.120 7.336 -2.220 1.00 93.62 79 LEU A C 1
ATOM 652 O O . LEU A 1 79 ? -12.227 7.527 -1.014 1.00 93.62 79 LEU A O 1
ATOM 656 N N . HIS A 1 80 ? -11.596 6.216 -2.718 1.00 95.00 80 HIS A N 1
ATOM 657 C CA . HIS A 1 80 ? -11.098 5.140 -1.873 1.00 95.00 80 HIS A CA 1
ATOM 658 C C . HIS A 1 80 ? -9.973 5.624 -0.947 1.00 95.00 80 HIS A C 1
ATOM 660 O O . HIS A 1 80 ? -10.002 5.376 0.256 1.00 95.00 80 HIS A O 1
ATOM 666 N N . TYR A 1 81 ? -9.011 6.373 -1.492 1.00 94.62 81 TYR A N 1
ATOM 667 C CA . TYR A 1 81 ? -7.912 6.955 -0.731 1.00 94.62 81 TYR A CA 1
ATOM 668 C C . TYR A 1 81 ? -8.411 7.882 0.383 1.00 94.62 81 TYR A C 1
ATOM 670 O O . TYR A 1 81 ? -7.933 7.781 1.514 1.00 94.62 81 TYR A O 1
ATOM 678 N N . GLU A 1 82 ? -9.373 8.759 0.081 1.00 95.19 82 GLU A N 1
ATOM 679 C CA . GLU A 1 82 ? -9.989 9.670 1.054 1.00 95.19 82 GLU A CA 1
ATOM 680 C C . GLU A 1 82 ? -10.674 8.888 2.183 1.00 95.19 82 GLU A C 1
ATOM 682 O O . GLU A 1 82 ? -10.386 9.120 3.358 1.00 95.19 82 GLU A O 1
ATOM 687 N N . GLN A 1 83 ? -11.477 7.878 1.842 1.00 95.25 83 GLN A N 1
ATOM 688 C CA . GLN A 1 83 ? -12.166 7.029 2.816 1.00 95.25 83 GLN A CA 1
ATOM 689 C C . GLN A 1 83 ? -11.200 6.247 3.718 1.00 95.25 83 GLN A C 1
ATOM 691 O O . GLN A 1 83 ? -11.423 6.142 4.928 1.00 95.25 83 GLN A O 1
ATOM 696 N N . THR A 1 84 ? -10.131 5.691 3.153 1.00 97.00 84 THR A N 1
ATOM 697 C CA . THR A 1 84 ? -9.107 4.959 3.909 1.00 97.00 84 THR A CA 1
ATOM 698 C C . THR A 1 84 ? -8.315 5.900 4.814 1.00 97.00 84 THR A C 1
ATOM 700 O O . THR A 1 84 ? -8.057 5.580 5.977 1.00 97.00 84 THR A O 1
ATOM 703 N N . LYS A 1 85 ? -7.970 7.093 4.314 1.00 96.00 85 LYS A N 1
ATOM 704 C CA . LYS A 1 85 ? -7.271 8.131 5.079 1.00 96.00 85 LYS A CA 1
ATOM 705 C C . LYS A 1 85 ? -8.100 8.603 6.275 1.00 96.00 85 LYS A C 1
ATOM 707 O O . LYS A 1 85 ? -7.556 8.696 7.373 1.00 96.00 85 LYS A O 1
ATOM 712 N N . GLU A 1 86 ? -9.394 8.855 6.089 1.00 95.69 86 GLU A N 1
ATOM 713 C CA . GLU A 1 86 ? -10.311 9.207 7.180 1.00 95.69 86 GLU A CA 1
ATOM 714 C C . GLU A 1 86 ? -10.370 8.113 8.251 1.00 95.69 86 GLU A C 1
ATOM 716 O O . GLU A 1 86 ? -10.278 8.412 9.442 1.00 95.69 86 GLU A O 1
ATOM 721 N N . CYS A 1 87 ? -10.457 6.842 7.838 1.00 97.19 87 CYS A N 1
ATOM 722 C CA . CYS A 1 87 ? -10.405 5.709 8.761 1.00 97.19 87 CYS A CA 1
ATOM 723 C C . CYS A 1 87 ? -9.127 5.712 9.603 1.00 97.19 87 CYS A C 1
ATOM 725 O O . CYS A 1 87 ? -9.197 5.562 10.822 1.00 97.19 87 CYS A O 1
ATOM 727 N N . PHE A 1 88 ? -7.965 5.888 8.970 1.00 97.81 88 PHE A N 1
ATOM 728 C CA . PHE A 1 88 ? -6.693 5.930 9.686 1.00 97.81 88 PHE A CA 1
ATOM 729 C C . PHE A 1 88 ? -6.573 7.135 10.616 1.00 97.81 88 PHE A C 1
ATOM 731 O O . PHE A 1 88 ? -6.037 6.978 11.710 1.00 97.81 88 PHE A O 1
ATOM 738 N N . LEU A 1 89 ? -7.075 8.306 10.217 1.00 96.00 89 LEU A N 1
ATOM 739 C CA . LEU A 1 89 ? -7.048 9.509 11.048 1.00 96.00 89 LEU A CA 1
ATOM 740 C C . LEU A 1 89 ? -7.856 9.301 12.335 1.00 96.00 89 LEU A C 1
ATOM 742 O O . LEU A 1 89 ? -7.304 9.416 13.426 1.00 96.00 89 LEU A O 1
ATOM 746 N N . GLN A 1 90 ? -9.117 8.878 12.211 1.00 96.00 90 GLN A N 1
ATOM 747 C CA . GLN A 1 90 ? -9.970 8.596 13.370 1.00 96.00 90 GLN A CA 1
ATOM 748 C C . GLN A 1 90 ? -9.417 7.446 14.226 1.00 96.00 90 GLN A C 1
ATOM 750 O O . GLN A 1 90 ? -9.526 7.459 15.453 1.00 96.00 90 GLN A O 1
ATOM 755 N N . TRP A 1 91 ? -8.797 6.442 13.596 1.00 97.50 91 TRP A N 1
ATOM 756 C CA . TRP A 1 91 ? -8.176 5.327 14.312 1.00 97.50 91 TRP A CA 1
ATOM 757 C C . TRP A 1 91 ? -6.974 5.817 15.120 1.00 97.50 91 TRP A C 1
ATOM 759 O O . TRP A 1 91 ? -6.807 5.447 16.282 1.00 97.50 91 TRP A O 1
ATOM 769 N N . LYS A 1 92 ? -6.165 6.710 14.542 1.00 95.81 92 LYS A N 1
ATOM 770 C CA . LYS A 1 92 ? -4.971 7.271 15.175 1.00 95.81 92 LYS A CA 1
ATOM 771 C C . LYS A 1 92 ? -5.291 8.110 16.416 1.00 95.81 92 LYS A C 1
ATOM 773 O O . LYS A 1 92 ? -4.458 8.139 17.324 1.00 95.81 92 LYS A O 1
ATOM 778 N N . GLU A 1 93 ? -6.461 8.748 16.453 1.00 94.56 93 GLU A N 1
ATOM 779 C CA . GLU A 1 93 ? -6.966 9.536 17.590 1.00 94.56 93 GLU A CA 1
ATOM 780 C C . GLU A 1 93 ? -7.370 8.677 18.796 1.00 94.56 93 GLU A C 1
ATOM 782 O O . GLU A 1 93 ? -7.285 9.139 19.931 1.00 94.56 93 GLU A O 1
ATOM 787 N N . CYS A 1 94 ? -7.808 7.433 18.572 1.00 94.44 94 CYS A N 1
ATOM 788 C CA . CYS A 1 94 ? -8.320 6.559 19.635 1.00 94.44 94 CYS A CA 1
ATOM 789 C C . CYS A 1 94 ? -7.429 5.349 19.954 1.00 94.44 94 CYS A C 1
ATOM 791 O O . CYS A 1 94 ? -7.641 4.691 20.973 1.00 94.44 94 CYS A O 1
ATOM 793 N N . THR A 1 95 ? -6.446 5.036 19.107 1.00 95.06 95 THR A N 1
ATOM 794 C CA . THR A 1 95 ? -5.572 3.873 19.287 1.00 95.06 95 THR A CA 1
ATOM 795 C C . THR A 1 95 ? -4.522 4.081 20.379 1.00 95.06 95 THR A C 1
ATOM 797 O O . THR A 1 95 ? -3.860 5.116 20.457 1.00 95.06 95 THR A O 1
ATOM 800 N N . ASP A 1 96 ? -4.288 3.033 21.164 1.00 91.56 96 ASP A N 1
ATOM 801 C CA . ASP A 1 96 ? -3.140 2.905 22.067 1.00 91.56 96 ASP A CA 1
ATOM 802 C C . ASP A 1 96 ? -1.938 2.201 21.399 1.00 91.56 96 ASP A C 1
ATOM 804 O O . ASP A 1 96 ? -0.911 1.948 22.033 1.00 91.56 96 ASP A O 1
ATOM 808 N N . GLY A 1 97 ? -2.053 1.876 20.106 1.00 90.81 97 GLY A N 1
ATOM 809 C CA . GLY A 1 97 ? -1.024 1.184 19.337 1.00 90.81 97 GLY A CA 1
ATOM 810 C C . GLY A 1 97 ? -0.850 -0.291 19.711 1.00 90.81 97 GLY A C 1
ATOM 811 O O . GLY A 1 97 ? 0.194 -0.858 19.389 1.00 90.81 97 GLY A O 1
ATOM 812 N N . LYS A 1 98 ? -1.821 -0.923 20.391 1.00 92.69 98 LYS A N 1
ATOM 813 C CA . LYS A 1 98 ? -1.774 -2.366 20.693 1.00 92.69 98 LYS A CA 1
ATOM 814 C C . LYS A 1 98 ? -2.046 -3.245 19.478 1.00 92.69 98 LYS A C 1
ATOM 816 O O . LYS A 1 98 ? -1.506 -4.345 19.398 1.00 92.69 98 LYS A O 1
ATOM 821 N N . ASN A 1 99 ? -2.863 -2.788 18.526 1.00 95.69 99 ASN A N 1
ATOM 822 C CA . ASN A 1 99 ? -3.090 -3.528 17.288 1.00 95.69 99 ASN A CA 1
ATOM 823 C C . ASN A 1 99 ? -1.924 -3.307 16.314 1.00 95.69 99 ASN A C 1
ATOM 825 O O . ASN A 1 99 ? -1.934 -2.413 15.465 1.00 95.69 99 ASN A O 1
ATOM 829 N N . GLN A 1 100 ? -0.903 -4.147 16.463 1.00 96.00 100 GLN A N 1
ATOM 830 C CA . GLN A 1 100 ? 0.364 -4.063 15.737 1.00 96.00 100 GLN A CA 1
ATOM 831 C C . GLN A 1 100 ? 0.180 -4.196 14.225 1.00 96.00 100 GLN A C 1
ATOM 833 O O . GLN A 1 100 ? 0.881 -3.539 13.462 1.00 96.00 100 GLN A O 1
ATOM 838 N N . THR A 1 101 ? -0.776 -5.012 13.776 1.00 96.50 101 THR A N 1
ATOM 839 C CA . THR A 1 101 ? -1.049 -5.208 12.349 1.00 96.50 101 THR A CA 1
ATOM 840 C C . THR A 1 101 ? -1.631 -3.947 11.718 1.00 96.50 101 THR A C 1
ATOM 842 O O . THR A 1 101 ? -1.160 -3.527 10.663 1.00 96.50 101 THR A O 1
ATOM 845 N N . ILE A 1 102 ? -2.614 -3.311 12.362 1.00 97.69 102 ILE A N 1
ATOM 846 C CA . ILE A 1 102 ? -3.201 -2.064 11.848 1.00 97.69 102 ILE A CA 1
ATOM 847 C C . ILE A 1 102 ? -2.194 -0.915 11.935 1.00 97.69 102 ILE A C 1
ATOM 849 O O . ILE A 1 102 ? -2.072 -0.142 10.986 1.00 97.69 102 ILE A O 1
ATOM 853 N N . LEU A 1 103 ? -1.400 -0.852 13.007 1.00 97.88 103 LEU A N 1
ATOM 854 C CA . LEU A 1 103 ? -0.320 0.126 13.139 1.00 97.88 103 LEU A CA 1
ATOM 855 C C . LEU A 1 103 ? 0.752 -0.045 12.050 1.00 97.88 103 LEU A C 1
ATOM 857 O O . LEU A 1 103 ? 1.189 0.936 11.453 1.00 97.88 103 LEU A O 1
ATOM 861 N N . ALA A 1 104 ? 1.141 -1.281 11.737 1.00 98.00 104 ALA A N 1
ATOM 862 C CA . ALA A 1 104 ? 2.042 -1.584 10.629 1.00 98.00 104 ALA A CA 1
ATOM 863 C C . ALA A 1 104 ? 1.457 -1.129 9.282 1.00 98.00 104 ALA A C 1
ATOM 865 O O . ALA A 1 104 ? 2.140 -0.465 8.503 1.00 98.00 104 ALA A O 1
ATOM 866 N N . CYS A 1 105 ? 0.178 -1.424 9.035 1.00 98.12 105 CYS A N 1
ATOM 867 C CA . CYS A 1 105 ? -0.525 -0.974 7.836 1.00 98.12 105 CYS A CA 1
ATOM 868 C C . CYS A 1 105 ? -0.577 0.552 7.730 1.00 98.12 105 CYS A C 1
ATOM 870 O O . CYS A 1 105 ? -0.359 1.084 6.647 1.00 98.12 105 CYS A O 1
ATOM 872 N N . TYR A 1 106 ? -0.814 1.251 8.843 1.00 97.94 106 TYR A N 1
ATOM 873 C CA . TYR A 1 106 ? -0.784 2.711 8.898 1.00 97.94 106 TYR A CA 1
ATOM 874 C C . TYR A 1 106 ? 0.570 3.258 8.420 1.00 97.94 106 TYR A C 1
ATOM 876 O O . TYR A 1 106 ? 0.600 4.168 7.590 1.00 97.94 106 TYR A O 1
ATOM 884 N N . PHE A 1 107 ? 1.690 2.686 8.874 1.00 98.00 107 PHE A N 1
ATOM 885 C CA . PHE A 1 107 ? 3.018 3.126 8.431 1.00 98.00 107 PHE A CA 1
ATOM 886 C C . PHE A 1 107 ? 3.302 2.801 6.965 1.00 98.00 107 PHE A C 1
ATOM 888 O O . PHE A 1 107 ? 3.867 3.640 6.266 1.00 98.00 107 PHE A O 1
ATOM 895 N N . LEU A 1 108 ? 2.893 1.626 6.482 1.00 97.56 108 LEU A N 1
ATOM 896 C CA . LEU A 1 108 ? 3.056 1.255 5.073 1.00 97.56 108 LEU A CA 1
ATOM 897 C C . LEU A 1 108 ? 2.213 2.146 4.153 1.00 97.56 108 LEU A C 1
ATOM 899 O O . LEU A 1 108 ? 2.733 2.676 3.174 1.00 97.56 108 LEU A O 1
ATOM 903 N N . TYR A 1 109 ? 0.954 2.402 4.512 1.00 96.12 109 TYR A N 1
ATOM 904 C CA . TYR A 1 109 ? 0.059 3.285 3.760 1.00 96.12 109 TYR A CA 1
ATOM 905 C C . TYR A 1 109 ? 0.583 4.728 3.700 1.00 96.12 109 TYR A C 1
ATOM 907 O O . TYR A 1 109 ? 0.407 5.429 2.706 1.00 96.12 109 TYR A O 1
ATOM 915 N N . ASN A 1 110 ? 1.286 5.166 4.748 1.00 96.25 110 ASN A N 1
ATOM 916 C CA . ASN A 1 110 ? 1.902 6.487 4.821 1.00 96.25 110 ASN A CA 1
ATOM 917 C C . ASN A 1 110 ? 3.401 6.490 4.470 1.00 96.25 110 ASN A C 1
ATOM 919 O O . ASN A 1 110 ? 4.068 7.496 4.701 1.00 96.25 110 ASN A O 1
ATOM 923 N N . ALA A 1 111 ? 3.958 5.427 3.879 1.00 96.50 111 ALA A N 1
ATOM 924 C CA . ALA A 1 111 ? 5.403 5.318 3.629 1.00 96.50 111 ALA A CA 1
ATOM 925 C C . ALA A 1 111 ? 5.957 6.414 2.695 1.00 96.50 111 ALA A C 1
ATOM 927 O O . ALA A 1 111 ? 7.136 6.775 2.769 1.00 96.50 111 ALA A O 1
ATOM 928 N N . MET A 1 112 ? 5.106 6.990 1.841 1.00 93.75 112 MET A N 1
ATOM 929 C CA . MET A 1 112 ? 5.454 8.141 0.999 1.00 93.75 112 MET A CA 1
ATOM 930 C C . MET A 1 112 ? 5.681 9.422 1.805 1.00 93.75 112 MET A C 1
ATOM 932 O O . MET A 1 112 ? 6.427 10.297 1.374 1.00 93.75 112 MET A O 1
ATOM 936 N N . GLN A 1 113 ? 5.091 9.529 2.993 1.0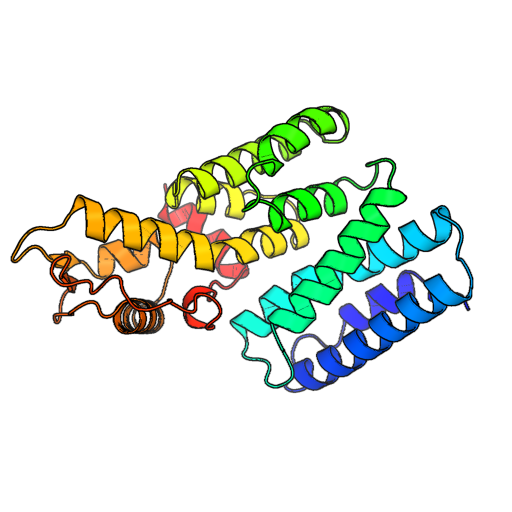0 94.75 113 GLN A N 1
ATOM 937 C CA . GLN A 1 113 ? 5.218 10.715 3.821 1.00 94.75 113 GLN A CA 1
ATOM 938 C C . GLN A 1 113 ? 6.646 10.835 4.378 1.00 94.75 113 GLN A C 1
ATOM 940 O O . GLN A 1 113 ? 7.216 9.822 4.813 1.00 94.75 113 GLN A O 1
ATOM 945 N N . PRO A 1 114 ? 7.252 12.039 4.403 1.00 93.25 114 PRO A N 1
ATOM 946 C CA . PRO A 1 114 ? 8.606 12.233 4.931 1.00 93.25 114 PRO A CA 1
ATOM 947 C C . PRO A 1 114 ? 8.740 11.798 6.395 1.00 93.25 114 PRO A C 1
ATOM 949 O O . PRO A 1 114 ? 9.716 11.152 6.768 1.00 93.25 114 PRO A O 1
ATOM 952 N N . TRP A 1 115 ? 7.709 12.066 7.199 1.00 94.94 115 TRP A N 1
ATOM 953 C CA . TRP A 1 115 ? 7.676 11.781 8.634 1.00 94.94 115 TRP A CA 1
ATOM 954 C C . TRP A 1 115 ? 7.522 10.294 8.988 1.00 94.94 115 TRP A C 1
ATOM 956 O O . TRP A 1 115 ? 7.741 9.925 10.139 1.00 94.94 115 TRP A O 1
ATOM 966 N N . SER A 1 116 ? 7.162 9.428 8.033 1.00 95.69 116 SER A N 1
ATOM 967 C CA . SER A 1 116 ? 6.802 8.023 8.308 1.00 95.69 116 SER A CA 1
ATOM 968 C C . SER A 1 116 ? 7.902 7.227 9.007 1.00 95.69 116 SER A C 1
ATOM 970 O O . SER A 1 116 ? 7.606 6.471 9.927 1.00 95.69 116 SER A O 1
ATOM 972 N N . ILE A 1 117 ? 9.168 7.422 8.622 1.00 94.81 117 ILE A N 1
ATOM 973 C CA . ILE A 1 117 ? 10.301 6.743 9.266 1.00 94.81 117 ILE A CA 1
ATOM 974 C C . ILE A 1 117 ? 10.525 7.273 10.678 1.00 94.81 117 ILE A C 1
ATOM 976 O O . ILE A 1 117 ? 10.641 6.469 11.593 1.00 94.81 117 ILE A O 1
ATOM 980 N N . HIS A 1 118 ? 10.556 8.593 10.875 1.00 95.75 118 HIS A N 1
ATOM 981 C CA . HIS A 1 118 ? 10.754 9.163 12.210 1.00 95.75 118 HIS A CA 1
ATOM 982 C C . HIS A 1 118 ? 9.672 8.667 13.172 1.00 95.75 118 HIS A C 1
ATOM 984 O O . HIS A 1 118 ? 9.973 8.094 14.216 1.00 95.75 118 HIS A O 1
ATOM 990 N N . GLN A 1 119 ? 8.408 8.787 12.763 1.00 95.88 119 GLN A N 1
ATOM 991 C CA . GLN A 1 119 ? 7.287 8.344 13.579 1.00 95.88 119 GLN A CA 1
ATOM 992 C C . GLN A 1 119 ? 7.306 6.824 13.809 1.00 95.88 119 GLN A C 1
ATOM 994 O O . GLN A 1 119 ? 6.926 6.368 14.882 1.00 95.88 119 GLN A O 1
ATOM 999 N N . LEU A 1 120 ? 7.788 6.013 12.860 1.00 97.38 120 LEU A N 1
ATOM 1000 C CA . LEU A 1 120 ? 7.946 4.573 13.085 1.00 97.38 120 LEU A CA 1
ATOM 1001 C C . LEU A 1 120 ? 8.872 4.282 14.277 1.00 97.38 120 LEU A C 1
ATOM 1003 O O . LEU A 1 120 ? 8.576 3.384 15.068 1.00 97.38 120 LEU A O 1
ATOM 1007 N N . TYR A 1 121 ? 9.960 5.041 14.439 1.00 97.44 121 TYR A N 1
ATOM 1008 C CA . TYR A 1 121 ? 10.871 4.887 15.578 1.00 97.44 121 TYR A CA 1
ATOM 1009 C C . TYR A 1 121 ? 10.221 5.275 16.909 1.00 97.44 121 TYR A C 1
ATOM 1011 O O . TYR A 1 121 ? 10.432 4.567 17.897 1.00 97.44 121 TYR A O 1
ATOM 1019 N N . ASP A 1 122 ? 9.369 6.303 16.927 1.00 96.06 122 ASP A N 1
ATOM 1020 C CA . ASP A 1 122 ? 8.595 6.685 18.120 1.00 96.06 122 ASP A CA 1
ATOM 1021 C C . ASP A 1 122 ? 7.678 5.537 18.592 1.00 96.06 122 ASP A C 1
ATOM 1023 O O . ASP A 1 122 ? 7.467 5.327 19.789 1.00 96.06 122 ASP A O 1
ATOM 1027 N N . TYR A 1 123 ? 7.195 4.730 17.643 1.00 96.25 123 TYR A N 1
ATOM 1028 C CA . TYR A 1 123 ? 6.351 3.557 17.879 1.00 96.25 123 TYR A CA 1
ATOM 1029 C C . TYR A 1 123 ? 7.126 2.235 17.990 1.00 96.25 123 TYR A C 1
ATOM 1031 O O . TYR A 1 123 ? 6.507 1.175 18.080 1.00 96.25 123 TYR A O 1
ATOM 1039 N N . LYS A 1 124 ? 8.466 2.242 18.036 1.00 97.06 124 LYS A N 1
ATOM 1040 C CA . LYS A 1 124 ? 9.284 1.012 18.068 1.00 97.06 124 LYS A CA 1
ATOM 1041 C C . LYS A 1 124 ? 8.841 0.027 19.156 1.00 97.06 124 LYS A C 1
ATOM 1043 O O . LYS A 1 124 ? 8.764 -1.172 18.903 1.00 97.06 124 LYS A O 1
ATOM 1048 N N . LYS A 1 125 ? 8.519 0.532 20.351 1.00 96.69 125 LYS A N 1
ATOM 1049 C CA . LYS A 1 125 ? 8.088 -0.278 21.507 1.00 96.69 125 LYS A CA 1
ATOM 1050 C C . LYS A 1 125 ? 6.748 -0.992 21.303 1.00 96.69 125 LYS A C 1
ATOM 1052 O O . LYS A 1 125 ? 6.450 -1.937 22.024 1.00 96.69 125 LYS A O 1
ATOM 1057 N N . ASN A 1 126 ? 5.936 -0.539 20.349 1.00 96.81 126 ASN A N 1
ATOM 1058 C CA . ASN A 1 126 ? 4.640 -1.132 20.044 1.00 96.81 126 ASN A CA 1
ATOM 1059 C C . ASN A 1 126 ? 4.766 -2.393 19.181 1.00 96.81 126 ASN A C 1
ATOM 1061 O O . ASN A 1 126 ? 3.789 -3.124 19.048 1.00 96.81 126 ASN A O 1
ATOM 1065 N N . PHE A 1 127 ? 5.942 -2.671 18.615 1.00 97.38 127 PHE A N 1
ATOM 1066 C CA . PHE A 1 127 ? 6.155 -3.777 17.690 1.00 97.38 127 PHE A CA 1
ATOM 1067 C C . PHE A 1 127 ? 7.039 -4.884 18.276 1.00 97.38 127 PHE A C 1
ATOM 1069 O O . PHE A 1 127 ? 7.992 -4.600 19.005 1.00 97.38 127 PHE A O 1
ATOM 1076 N N . PRO A 1 128 ? 6.820 -6.150 17.878 1.00 96.38 128 PRO A N 1
ATOM 1077 C CA . PRO A 1 128 ? 7.824 -7.191 18.011 1.00 96.38 128 PRO A CA 1
ATOM 1078 C C . PRO A 1 128 ? 9.064 -6.809 17.197 1.00 96.38 128 PRO A C 1
ATOM 1080 O O . PRO A 1 128 ? 8.947 -6.241 16.106 1.00 96.38 128 PRO A O 1
ATOM 1083 N N . ALA A 1 129 ? 10.252 -7.159 17.697 1.00 96.38 129 ALA A N 1
ATOM 1084 C CA . ALA A 1 129 ? 11.519 -6.772 17.075 1.00 96.38 129 ALA A CA 1
ATOM 1085 C C . ALA A 1 129 ? 11.602 -7.165 15.588 1.00 96.38 129 ALA A C 1
ATOM 1087 O O . ALA A 1 129 ? 12.017 -6.359 14.759 1.00 96.38 129 ALA A O 1
ATOM 1088 N N . THR A 1 130 ? 11.145 -8.371 15.240 1.00 96.12 130 THR A N 1
ATOM 1089 C CA . THR A 1 130 ? 11.146 -8.886 13.862 1.00 96.12 130 THR A CA 1
ATOM 1090 C C . THR A 1 130 ? 10.265 -8.056 12.928 1.00 96.12 130 THR A C 1
ATOM 1092 O O . THR A 1 130 ? 10.711 -7.653 11.856 1.00 96.12 130 THR A O 1
ATOM 1095 N N . LEU A 1 131 ? 9.036 -7.735 13.345 1.00 96.62 131 LEU A N 1
ATOM 1096 C CA . LEU A 1 131 ? 8.116 -6.913 12.558 1.00 96.62 131 LEU A CA 1
ATOM 1097 C C . LEU A 1 131 ? 8.638 -5.481 12.401 1.00 96.62 131 LEU A C 1
ATOM 1099 O O . LEU A 1 131 ? 8.604 -4.944 11.297 1.00 96.62 131 LEU A O 1
ATOM 1103 N N . PHE A 1 132 ? 9.169 -4.879 13.470 1.00 97.94 132 PHE A N 1
ATOM 1104 C CA . PHE A 1 132 ? 9.770 -3.546 13.396 1.00 97.94 132 PHE A CA 1
ATOM 1105 C C . PHE A 1 132 ? 10.911 -3.493 12.373 1.00 97.94 132 PHE A C 1
ATOM 1107 O O . PHE A 1 132 ? 10.963 -2.574 11.555 1.00 97.94 132 PHE A O 1
ATOM 1114 N N . ILE A 1 133 ? 11.805 -4.491 12.393 1.00 97.38 133 ILE A N 1
ATOM 1115 C CA . ILE A 1 133 ? 12.916 -4.589 11.441 1.00 97.38 133 ILE A CA 1
ATOM 1116 C C . ILE A 1 133 ? 12.375 -4.677 10.013 1.00 97.38 133 ILE A C 1
ATOM 1118 O O . ILE A 1 133 ? 12.777 -3.867 9.181 1.00 97.38 133 ILE A O 1
ATOM 1122 N N . HIS A 1 134 ? 11.429 -5.578 9.733 1.00 97.12 134 HIS A N 1
ATOM 1123 C CA . HIS A 1 134 ? 10.861 -5.700 8.389 1.00 97.12 134 HIS A CA 1
ATOM 1124 C C . HIS A 1 134 ? 10.186 -4.410 7.911 1.00 97.12 134 HIS A C 1
ATOM 1126 O O . HIS A 1 134 ? 10.449 -3.977 6.793 1.00 97.12 134 HIS A O 1
ATOM 1132 N N . LEU A 1 135 ? 9.373 -3.754 8.747 1.00 97.81 135 LEU A N 1
ATOM 1133 C CA . LEU A 1 135 ? 8.709 -2.499 8.375 1.00 97.81 135 LEU A CA 1
ATOM 1134 C C . LEU A 1 135 ? 9.713 -1.390 8.076 1.00 97.81 135 LEU A C 1
ATOM 1136 O O . LEU A 1 135 ? 9.612 -0.724 7.046 1.00 97.81 135 LEU A O 1
ATOM 1140 N N . LYS A 1 136 ? 10.704 -1.217 8.955 1.00 98.00 136 LYS A N 1
ATOM 1141 C CA . LYS A 1 136 ? 11.759 -0.220 8.783 1.00 98.00 136 LYS A CA 1
ATOM 1142 C C . LYS A 1 136 ? 12.516 -0.463 7.478 1.00 98.00 136 LYS A C 1
ATOM 1144 O O . LYS A 1 136 ? 12.660 0.456 6.678 1.00 98.00 136 LYS A O 1
ATOM 1149 N N . GLU A 1 137 ? 12.982 -1.688 7.250 1.00 97.75 137 GLU A N 1
ATOM 1150 C CA . GLU A 1 137 ? 13.760 -2.022 6.056 1.00 97.75 137 GLU A CA 1
ATOM 1151 C C . GLU A 1 137 ? 12.926 -1.926 4.771 1.00 97.75 137 GLU A C 1
ATOM 1153 O O . GLU A 1 137 ? 13.443 -1.468 3.754 1.00 97.75 137 GLU A O 1
ATOM 1158 N N . LEU A 1 138 ? 11.637 -2.282 4.809 1.00 97.69 138 LEU A N 1
ATOM 1159 C CA . LEU A 1 138 ? 10.743 -2.168 3.655 1.00 97.69 138 LEU A CA 1
ATOM 1160 C C . LEU A 1 138 ? 10.497 -0.700 3.277 1.00 97.69 138 LEU A C 1
ATOM 1162 O O . LEU A 1 138 ? 10.613 -0.338 2.105 1.00 97.69 138 LEU A O 1
ATOM 1166 N N . ILE A 1 139 ? 10.212 0.165 4.259 1.00 97.94 139 ILE A N 1
ATOM 1167 C CA . ILE A 1 139 ? 10.002 1.603 4.023 1.00 97.94 139 ILE A CA 1
ATOM 1168 C C . ILE A 1 139 ? 11.304 2.270 3.562 1.00 97.94 139 ILE A C 1
ATOM 1170 O O . ILE A 1 139 ? 11.273 3.099 2.652 1.00 97.94 139 ILE A O 1
ATOM 1174 N N . LEU A 1 140 ? 12.456 1.905 4.134 1.00 97.62 140 LEU A N 1
ATOM 1175 C CA . LEU A 1 140 ? 13.753 2.408 3.671 1.00 97.62 140 LEU A CA 1
ATOM 1176 C C . LEU A 1 140 ? 14.061 1.946 2.245 1.00 97.62 140 LEU A C 1
ATOM 1178 O O . LEU A 1 140 ? 14.438 2.769 1.415 1.00 97.62 140 LEU A O 1
ATOM 1182 N N . ALA A 1 141 ? 13.844 0.667 1.928 1.00 97.19 141 ALA A N 1
ATOM 1183 C CA . ALA A 1 141 ? 14.028 0.149 0.576 1.00 97.19 141 ALA A CA 1
ATOM 1184 C C . ALA A 1 141 ? 13.134 0.885 -0.433 1.00 97.19 141 ALA A C 1
ATOM 1186 O O . ALA A 1 141 ? 13.607 1.245 -1.508 1.00 97.19 141 ALA A O 1
ATOM 1187 N N . PHE A 1 142 ? 11.886 1.188 -0.062 1.00 97.19 142 PHE A N 1
ATOM 1188 C CA . PHE A 1 142 ? 10.994 2.018 -0.870 1.00 97.19 142 PHE A CA 1
ATOM 1189 C C . PHE A 1 142 ?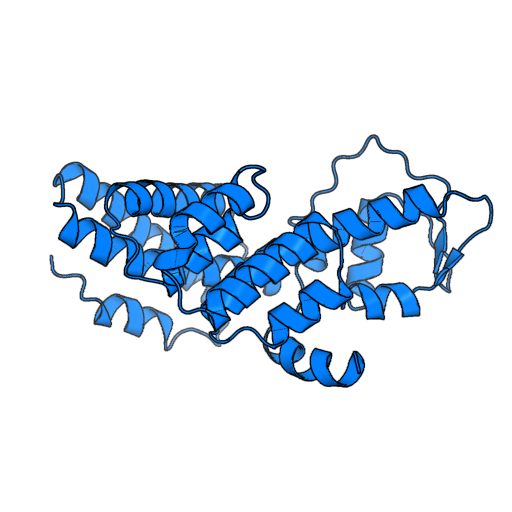 11.551 3.432 -1.083 1.00 97.19 142 PHE A C 1
ATOM 1191 O O . PHE A 1 142 ? 11.696 3.875 -2.223 1.00 97.19 142 PHE A O 1
ATOM 1198 N N . LYS A 1 143 ? 11.904 4.133 0.003 1.00 95.19 143 LYS A N 1
ATOM 1199 C CA . LYS A 1 143 ? 12.405 5.517 -0.051 1.00 95.19 143 LYS A CA 1
ATOM 1200 C C . LYS A 1 143 ? 13.721 5.642 -0.825 1.00 95.19 143 LYS A C 1
ATOM 1202 O O . LYS A 1 143 ? 13.945 6.656 -1.471 1.00 95.19 143 LYS A O 1
ATOM 1207 N N . MET A 1 144 ? 14.566 4.613 -0.781 1.00 94.75 144 MET A N 1
ATOM 1208 C CA . MET A 1 144 ? 15.837 4.549 -1.510 1.00 94.75 144 MET A CA 1
ATOM 1209 C C . MET A 1 144 ? 15.700 3.980 -2.931 1.00 94.75 144 MET A C 1
ATOM 1211 O O . MET A 1 144 ? 16.714 3.764 -3.590 1.00 94.75 144 MET A O 1
ATOM 1215 N N . ALA A 1 145 ? 14.480 3.677 -3.390 1.00 94.50 145 ALA A N 1
ATOM 1216 C CA . ALA A 1 145 ? 14.215 2.987 -4.654 1.00 94.50 145 ALA A CA 1
ATOM 1217 C C . ALA A 1 145 ? 15.004 1.667 -4.826 1.00 94.50 145 ALA A C 1
ATOM 1219 O O . ALA A 1 145 ? 15.323 1.249 -5.937 1.00 94.50 145 ALA A O 1
ATOM 1220 N N . ASN A 1 146 ? 15.310 0.970 -3.727 1.00 94.19 146 ASN A N 1
ATOM 1221 C CA . ASN A 1 146 ? 15.983 -0.3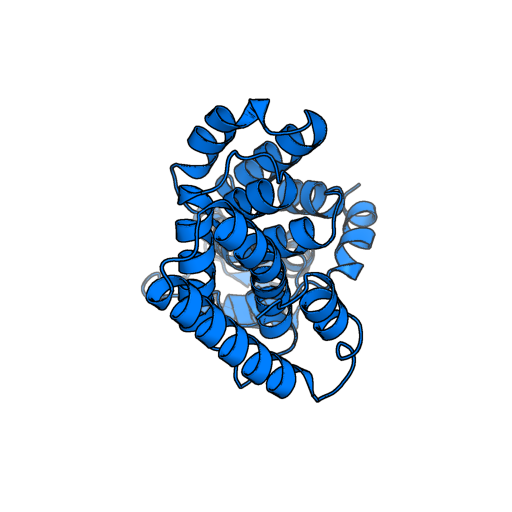24 -3.758 1.00 94.19 146 ASN A CA 1
ATOM 1222 C C . ASN A 1 146 ? 14.962 -1.442 -4.005 1.00 94.19 146 ASN A C 1
ATOM 1224 O O . ASN A 1 146 ? 14.495 -2.108 -3.079 1.00 94.19 146 ASN A O 1
ATOM 1228 N N . VAL A 1 147 ? 14.618 -1.636 -5.277 1.00 92.62 147 VAL A N 1
ATOM 1229 C CA . VAL A 1 147 ? 13.547 -2.540 -5.720 1.00 92.62 147 VAL A CA 1
ATOM 1230 C C . VAL A 1 147 ? 13.811 -4.001 -5.358 1.00 92.62 147 VAL A C 1
ATOM 1232 O O . VAL A 1 147 ? 12.913 -4.692 -4.881 1.00 92.62 147 VAL A O 1
ATOM 1235 N N . VAL A 1 148 ? 15.052 -4.468 -5.517 1.00 90.75 148 VAL A N 1
ATOM 1236 C CA . VAL A 1 148 ? 15.431 -5.852 -5.185 1.00 90.75 148 VAL A CA 1
ATOM 1237 C C . VAL A 1 148 ? 15.233 -6.115 -3.696 1.00 90.75 148 VAL A C 1
ATOM 1239 O O . VAL A 1 148 ? 14.597 -7.096 -3.312 1.00 90.75 148 VAL A O 1
ATOM 1242 N N . ARG A 1 149 ? 15.740 -5.218 -2.841 1.00 93.88 149 ARG A N 1
ATOM 1243 C CA . ARG A 1 149 ? 15.577 -5.341 -1.391 1.00 93.88 149 ARG A CA 1
ATOM 1244 C C . ARG A 1 149 ? 14.112 -5.228 -0.980 1.00 93.88 149 ARG A C 1
ATOM 1246 O O . ARG A 1 149 ? 13.670 -5.990 -0.126 1.00 93.88 149 ARG A O 1
ATOM 1253 N N . TYR A 1 150 ? 13.375 -4.314 -1.605 1.00 96.00 150 TYR A N 1
ATOM 1254 C CA . TYR A 1 150 ? 11.957 -4.111 -1.348 1.00 96.00 150 TYR A CA 1
ATOM 1255 C C . TYR A 1 150 ? 11.155 -5.396 -1.585 1.00 96.00 150 TYR A C 1
ATOM 1257 O O . TYR A 1 150 ? 10.452 -5.849 -0.684 1.00 96.00 150 TYR A O 1
ATOM 1265 N N . PHE A 1 151 ? 11.310 -6.032 -2.752 1.00 93.44 151 PHE A N 1
ATOM 1266 C CA . PHE A 1 151 ? 10.577 -7.259 -3.066 1.00 93.44 151 PHE A CA 1
ATOM 1267 C C . PHE A 1 151 ? 10.990 -8.454 -2.206 1.00 93.44 151 PHE A C 1
ATOM 1269 O O . PHE A 1 151 ? 10.115 -9.231 -1.831 1.00 93.44 151 PHE A O 1
ATOM 1276 N N . ARG A 1 152 ? 12.274 -8.581 -1.838 1.00 92.50 152 ARG A N 1
ATOM 1277 C CA . ARG A 1 152 ? 12.726 -9.622 -0.895 1.00 92.50 152 ARG A CA 1
ATOM 1278 C C . ARG A 1 152 ? 12.017 -9.490 0.456 1.00 92.50 152 ARG A C 1
ATOM 1280 O O . ARG A 1 152 ? 11.367 -10.427 0.899 1.00 92.50 152 ARG A O 1
ATOM 1287 N N . ILE A 1 153 ? 12.047 -8.296 1.056 1.00 94.69 153 ILE A N 1
ATOM 1288 C CA . ILE A 1 153 ? 11.401 -8.060 2.357 1.00 94.69 153 ILE A CA 1
ATOM 1289 C C . ILE A 1 153 ? 9.880 -8.224 2.256 1.00 94.69 153 ILE A C 1
ATOM 1291 O O . ILE A 1 153 ? 9.260 -8.769 3.163 1.00 94.69 153 ILE A O 1
ATOM 1295 N N . LEU A 1 154 ? 9.264 -7.762 1.162 1.00 94.62 154 LEU A N 1
ATOM 1296 C CA . LEU A 1 154 ? 7.825 -7.911 0.948 1.00 94.62 154 LEU A CA 1
ATOM 1297 C C . LEU A 1 154 ? 7.409 -9.388 0.852 1.00 94.62 154 LEU A C 1
ATOM 1299 O O . LEU A 1 154 ? 6.355 -9.764 1.369 1.00 94.62 154 LEU A O 1
ATOM 1303 N N . ALA A 1 155 ? 8.226 -10.226 0.210 1.00 91.50 155 ALA A N 1
ATOM 1304 C CA . ALA A 1 155 ? 7.992 -11.662 0.125 1.00 91.50 155 ALA A CA 1
ATOM 1305 C C . ALA A 1 155 ? 8.107 -12.347 1.500 1.00 91.50 155 ALA A C 1
ATOM 1307 O O . ALA A 1 155 ? 7.224 -13.141 1.850 1.00 91.50 155 ALA A O 1
ATOM 1308 N N . ASP A 1 156 ? 9.113 -11.955 2.290 1.00 91.75 156 ASP A N 1
ATOM 1309 C CA . ASP A 1 156 ? 9.381 -12.437 3.656 1.00 91.75 156 ASP A CA 1
ATOM 1310 C C . ASP A 1 156 ? 8.382 -11.920 4.713 1.00 91.75 156 ASP A C 1
ATOM 1312 O O . ASP A 1 156 ? 8.329 -12.419 5.841 1.00 91.75 156 ASP A O 1
ATOM 1316 N N . LEU A 1 157 ? 7.577 -10.904 4.388 1.00 92.06 157 LEU A N 1
ATOM 1317 C CA . LEU A 1 157 ? 6.687 -10.262 5.351 1.00 92.06 157 LEU A CA 1
ATOM 1318 C C . LEU A 1 157 ? 5.549 -11.197 5.787 1.00 92.06 157 LEU A C 1
ATOM 1320 O O . LEU A 1 157 ? 4.694 -11.589 4.993 1.00 92.06 157 LEU A O 1
ATOM 1324 N N . ASN A 1 158 ? 5.488 -11.509 7.082 1.00 89.38 158 ASN A N 1
ATOM 1325 C CA . ASN A 1 158 ? 4.444 -12.366 7.639 1.00 89.38 158 ASN A CA 1
ATOM 1326 C C . ASN A 1 158 ? 3.105 -11.625 7.762 1.00 89.38 158 ASN A C 1
ATOM 1328 O O . ASN A 1 158 ? 2.991 -10.644 8.494 1.00 89.38 158 ASN A O 1
ATOM 1332 N N . GLY A 1 159 ? 2.071 -12.151 7.101 1.00 89.31 159 GLY A N 1
ATOM 1333 C CA . GLY A 1 159 ? 0.698 -11.647 7.173 1.00 89.31 159 GLY A CA 1
ATOM 1334 C C . GLY A 1 159 ? 0.213 -11.046 5.856 1.00 89.31 159 GLY A C 1
ATOM 1335 O O . GLY A 1 159 ? 0.767 -10.072 5.350 1.00 89.31 159 GLY A O 1
ATOM 1336 N N . ILE A 1 160 ? -0.875 -11.607 5.323 1.00 89.06 160 ILE A N 1
ATOM 1337 C CA . ILE A 1 160 ? -1.427 -11.232 4.013 1.00 89.06 160 ILE A CA 1
ATOM 1338 C C . ILE A 1 160 ? -1.790 -9.744 3.927 1.00 89.06 160 ILE A C 1
ATOM 1340 O O . ILE A 1 160 ? -1.505 -9.092 2.929 1.00 89.06 160 ILE A O 1
ATOM 1344 N N . LEU A 1 161 ? -2.335 -9.179 5.008 1.00 93.06 161 LEU A N 1
ATOM 1345 C CA . LEU A 1 161 ? -2.729 -7.775 5.041 1.00 93.06 161 LEU A CA 1
ATOM 1346 C C . LEU A 1 161 ? -1.524 -6.832 4.921 1.00 93.06 161 LEU A C 1
ATOM 1348 O O . LEU A 1 161 ? -1.603 -5.812 4.243 1.00 93.06 161 LEU A O 1
ATOM 1352 N N . LEU A 1 162 ? -0.393 -7.194 5.534 1.00 95.44 162 LEU A N 1
ATOM 1353 C CA . LEU A 1 162 ? 0.837 -6.412 5.421 1.00 95.44 162 LEU A CA 1
ATOM 1354 C C . LEU A 1 162 ? 1.418 -6.497 4.008 1.00 95.44 162 LEU A C 1
ATOM 1356 O O . LEU A 1 162 ? 1.906 -5.495 3.490 1.00 95.44 162 LEU A O 1
ATOM 1360 N N . LYS A 1 163 ? 1.316 -7.668 3.364 1.00 94.50 163 LYS A N 1
ATOM 1361 C CA . LYS A 1 163 ? 1.685 -7.828 1.953 1.00 94.50 163 LYS A CA 1
ATOM 1362 C C . LYS A 1 163 ? 0.817 -6.951 1.051 1.00 94.50 163 LYS A C 1
ATOM 1364 O O . LYS A 1 163 ? 1.375 -6.251 0.214 1.00 94.50 163 LYS A O 1
ATOM 1369 N N . TYR A 1 164 ? -0.503 -6.906 1.263 1.00 94.31 164 TYR A N 1
ATOM 1370 C CA . TYR A 1 164 ? -1.376 -5.974 0.537 1.00 94.31 164 TYR A CA 1
ATOM 1371 C C . TYR A 1 164 ? -0.946 -4.523 0.744 1.00 94.31 164 TYR A C 1
ATOM 1373 O O . TYR A 1 164 ? -0.727 -3.825 -0.239 1.00 94.31 164 TYR A O 1
ATOM 1381 N N . ALA A 1 165 ? -0.742 -4.090 1.992 1.00 95.88 165 ALA A N 1
ATOM 1382 C CA . ALA A 1 165 ? -0.310 -2.725 2.294 1.00 95.88 165 ALA A CA 1
ATOM 1383 C C . ALA A 1 165 ? 1.038 -2.368 1.640 1.00 95.88 165 ALA A C 1
A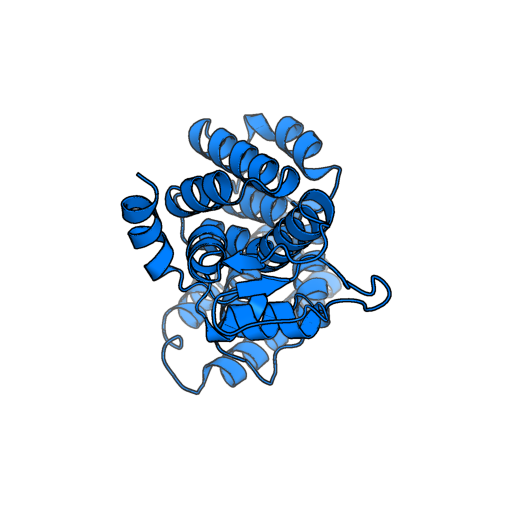TOM 1385 O O . ALA A 1 165 ? 1.210 -1.247 1.166 1.00 95.88 165 ALA A O 1
ATOM 1386 N N . GLY A 1 166 ? 1.978 -3.316 1.574 1.00 95.81 166 GLY A N 1
ATOM 1387 C CA . GLY A 1 166 ? 3.219 -3.152 0.821 1.00 95.81 166 GLY A CA 1
ATOM 1388 C C . GLY A 1 166 ? 2.967 -3.018 -0.682 1.00 95.81 166 GLY A C 1
ATOM 1389 O O . GLY A 1 166 ? 3.411 -2.053 -1.294 1.00 95.81 166 GLY A O 1
ATOM 1390 N N . LEU A 1 167 ? 2.180 -3.915 -1.278 1.00 94.00 167 LEU A N 1
ATOM 1391 C CA . LEU A 1 167 ? 1.875 -3.898 -2.715 1.00 94.00 167 LEU A CA 1
ATOM 1392 C C . LEU A 1 167 ? 1.297 -2.556 -3.204 1.00 94.00 167 LEU A C 1
ATOM 1394 O O . LEU A 1 167 ? 1.570 -2.170 -4.340 1.00 94.00 167 LEU A O 1
ATOM 1398 N N . LEU A 1 168 ? 0.602 -1.794 -2.350 1.00 93.62 168 LEU A N 1
ATOM 1399 C CA . LEU A 1 168 ? 0.108 -0.447 -2.681 1.00 93.62 168 LEU A CA 1
ATOM 1400 C C . LEU A 1 168 ? 1.220 0.559 -3.043 1.00 93.62 168 LEU A C 1
ATOM 1402 O O . LEU A 1 168 ? 0.957 1.547 -3.725 1.00 93.62 168 LEU A O 1
ATOM 1406 N N . LEU A 1 169 ? 2.465 0.321 -2.616 1.00 94.19 169 LEU A N 1
ATOM 1407 C CA . LEU A 1 169 ? 3.622 1.182 -2.897 1.00 94.19 169 LEU A CA 1
ATOM 1408 C C . LEU A 1 169 ? 4.343 0.820 -4.205 1.00 94.19 169 LEU A C 1
ATOM 1410 O O . LEU A 1 169 ? 5.188 1.587 -4.674 1.00 94.19 169 LEU A O 1
ATOM 1414 N N . VAL A 1 170 ? 4.049 -0.344 -4.792 1.00 94.12 170 VAL A N 1
ATOM 1415 C CA . VAL A 1 170 ? 4.813 -0.908 -5.918 1.00 94.12 170 VAL A CA 1
ATOM 1416 C C . VAL A 1 170 ? 4.734 -0.034 -7.166 1.00 94.12 170 VAL A C 1
ATOM 1418 O O . VAL A 1 170 ? 5.743 0.140 -7.850 1.00 94.12 170 VAL A O 1
ATOM 1421 N N . SER A 1 171 ? 3.571 0.551 -7.451 1.00 92.94 171 SER A N 1
ATOM 1422 C CA . SER A 1 171 ? 3.388 1.442 -8.601 1.00 92.94 171 SER A CA 1
ATOM 1423 C C . SER A 1 171 ? 4.324 2.646 -8.540 1.00 92.94 171 SER A C 1
ATOM 1425 O O . SER A 1 171 ? 5.082 2.906 -9.477 1.00 92.94 171 SER A O 1
ATOM 1427 N N . GLN A 1 172 ? 4.351 3.318 -7.390 1.00 93.69 172 GLN A N 1
ATOM 1428 C CA . GLN A 1 172 ? 5.240 4.445 -7.149 1.00 93.69 172 GLN A CA 1
ATOM 1429 C C . GLN A 1 172 ? 6.712 4.020 -7.151 1.00 93.69 172 GLN A C 1
ATOM 1431 O O . GLN A 1 172 ? 7.554 4.722 -7.706 1.00 93.69 172 GLN A O 1
ATOM 1436 N N . LEU A 1 173 ? 7.040 2.863 -6.569 1.00 95.12 173 LEU A N 1
ATOM 1437 C CA . LEU A 1 173 ? 8.403 2.333 -6.560 1.00 95.12 173 LEU A CA 1
ATOM 1438 C C . LEU A 1 173 ? 8.933 2.102 -7.984 1.00 95.12 173 LEU A C 1
ATOM 1440 O O . LEU A 1 173 ? 10.051 2.513 -8.297 1.00 95.12 173 LEU A O 1
ATOM 1444 N N . ARG A 1 174 ? 8.120 1.480 -8.847 1.00 93.88 174 ARG A N 1
ATOM 1445 C CA . ARG A 1 174 ? 8.432 1.225 -10.263 1.00 93.88 174 ARG A CA 1
ATOM 1446 C C . ARG A 1 174 ? 8.645 2.520 -11.039 1.00 93.88 174 ARG A C 1
ATOM 1448 O O . ARG A 1 174 ? 9.590 2.623 -11.818 1.00 93.88 174 ARG A O 1
ATOM 1455 N N . PHE A 1 175 ? 7.802 3.519 -10.804 1.00 93.31 175 PHE A N 1
ATOM 1456 C CA . PHE A 1 175 ? 7.970 4.832 -11.416 1.00 93.31 175 PHE A CA 1
ATOM 1457 C C . PHE A 1 175 ? 9.265 5.522 -10.962 1.00 93.31 175 PHE A C 1
ATOM 1459 O O . PHE A 1 175 ? 10.018 6.040 -11.793 1.00 93.31 175 PHE A O 1
ATOM 1466 N N . ASN A 1 176 ? 9.563 5.481 -9.660 1.00 92.75 176 ASN A N 1
ATOM 1467 C CA . ASN A 1 176 ? 10.765 6.093 -9.096 1.00 92.75 176 ASN A CA 1
ATOM 1468 C C . ASN A 1 176 ? 12.036 5.485 -9.703 1.00 92.75 176 ASN A C 1
ATOM 1470 O O . ASN A 1 176 ? 12.913 6.220 -10.150 1.00 92.75 176 ASN A O 1
ATOM 1474 N N . ILE A 1 177 ? 12.133 4.153 -9.765 1.00 92.38 177 ILE A N 1
ATOM 1475 C CA . ILE A 1 177 ? 13.334 3.490 -10.289 1.00 92.38 177 ILE A CA 1
ATOM 1476 C C . ILE A 1 177 ? 13.520 3.719 -11.794 1.00 92.38 177 ILE A C 1
ATOM 1478 O O . ILE A 1 177 ? 14.643 3.964 -12.228 1.00 92.38 177 ILE A O 1
ATOM 1482 N N . LEU A 1 178 ? 12.439 3.708 -12.585 1.00 92.12 178 LEU A N 1
ATOM 1483 C CA . LEU A 1 178 ? 12.515 4.017 -14.014 1.00 92.12 178 LEU A CA 1
ATOM 1484 C C . LEU A 1 178 ? 13.009 5.450 -14.222 1.00 92.12 178 LEU A C 1
ATOM 1486 O O . LEU A 1 178 ? 13.919 5.677 -15.016 1.00 92.12 178 LEU A O 1
ATOM 1490 N N . SER A 1 179 ? 12.484 6.400 -13.448 1.00 90.31 179 SER A N 1
ATOM 1491 C CA . SER A 1 179 ? 12.936 7.796 -13.483 1.00 90.31 179 SER A CA 1
ATOM 1492 C C . SER A 1 179 ? 14.426 7.929 -13.144 1.00 90.31 179 SER A C 1
ATOM 1494 O O . SER A 1 179 ? 15.151 8.649 -13.831 1.00 90.31 179 SER A O 1
ATOM 1496 N N . ILE A 1 180 ? 14.907 7.190 -12.137 1.00 91.00 180 ILE A N 1
ATOM 1497 C CA . ILE A 1 180 ? 16.334 7.146 -11.781 1.00 91.00 180 ILE A CA 1
ATOM 1498 C C . ILE A 1 180 ? 17.161 6.583 -12.935 1.00 91.00 180 ILE A C 1
ATOM 1500 O O . ILE A 1 180 ? 18.155 7.198 -13.314 1.00 91.00 180 ILE A O 1
ATOM 1504 N N . TYR A 1 181 ? 16.763 5.450 -13.518 1.00 90.81 181 TYR A N 1
ATOM 1505 C CA . TYR A 1 181 ? 17.493 4.843 -14.631 1.00 90.81 181 TYR A CA 1
ATOM 1506 C C . TYR A 1 181 ? 17.578 5.775 -15.827 1.00 90.81 181 TYR A C 1
ATOM 1508 O O . TYR A 1 181 ? 18.664 5.979 -16.363 1.00 90.81 181 TYR A O 1
ATOM 1516 N N . PHE A 1 182 ? 16.477 6.404 -16.214 1.00 88.38 182 PHE A N 1
ATOM 1517 C CA . PHE A 1 182 ? 16.505 7.298 -17.359 1.00 88.38 182 PHE A CA 1
ATOM 1518 C C . PHE A 1 182 ? 17.293 8.583 -17.112 1.00 88.38 182 PHE A C 1
ATOM 1520 O O . PHE A 1 182 ? 17.876 9.126 -18.048 1.00 88.38 182 PHE A O 1
ATOM 1527 N N . SER A 1 183 ? 17.372 9.043 -15.862 1.00 88.06 183 SER A N 1
ATOM 1528 C CA . SER A 1 183 ? 18.259 10.146 -15.499 1.00 88.06 183 SER A CA 1
ATOM 1529 C C . SER A 1 183 ? 19.731 9.718 -15.481 1.00 88.06 183 SER A C 1
ATOM 1531 O O . SER A 1 183 ? 20.581 10.437 -16.001 1.00 88.06 183 SER A O 1
ATOM 1533 N N . ALA A 1 184 ? 20.045 8.562 -14.891 1.00 88.94 184 ALA A N 1
ATOM 1534 C CA . ALA A 1 184 ? 21.415 8.081 -14.703 1.00 88.94 184 ALA A CA 1
ATOM 1535 C C . ALA A 1 184 ? 22.061 7.604 -16.013 1.00 88.94 184 ALA A C 1
ATOM 1537 O O . ALA A 1 184 ? 23.251 7.807 -16.234 1.00 88.94 184 ALA A O 1
ATOM 1538 N N . TYR A 1 185 ? 21.266 7.005 -16.899 1.00 87.56 185 TYR A N 1
ATOM 1539 C CA . TYR A 1 185 ? 21.708 6.432 -18.168 1.00 87.56 185 TYR A CA 1
ATOM 1540 C C . TYR A 1 185 ? 21.362 7.327 -19.366 1.00 87.56 185 TYR A C 1
ATOM 1542 O O . TYR A 1 185 ? 21.208 6.834 -20.483 1.00 87.56 185 TYR A O 1
ATOM 1550 N N . LYS A 1 186 ? 21.227 8.646 -19.169 1.00 85.06 186 LYS A N 1
ATOM 1551 C CA . LYS A 1 186 ? 20.902 9.608 -20.234 1.00 85.06 186 LYS A CA 1
ATOM 1552 C C . LYS A 1 186 ? 22.067 9.758 -21.224 1.00 85.06 186 LYS A C 1
ATOM 1554 O O . LYS A 1 186 ? 22.841 10.708 -21.166 1.00 85.06 186 LYS A O 1
ATOM 1559 N N . CYS A 1 187 ? 22.178 8.818 -22.155 1.00 84.44 187 CYS A N 1
ATOM 1560 C CA . CYS A 1 187 ? 23.189 8.790 -23.205 1.00 84.44 187 CYS A CA 1
ATOM 1561 C C . CYS A 1 187 ? 22.531 8.502 -24.560 1.00 84.44 187 CYS A C 1
ATOM 1563 O O . CYS A 1 187 ? 21.601 7.698 -24.652 1.00 84.44 187 CYS A O 1
ATOM 1565 N N . LYS A 1 188 ? 22.997 9.170 -25.622 1.00 81.88 188 LYS A N 1
ATOM 1566 C CA . LYS A 1 188 ? 22.489 8.938 -26.981 1.00 81.88 188 LYS A CA 1
ATOM 1567 C C . LYS A 1 188 ? 22.839 7.516 -27.421 1.00 81.88 188 LYS A C 1
ATOM 1569 O O . LYS A 1 188 ? 23.988 7.107 -27.322 1.00 81.88 188 LYS A O 1
ATOM 1574 N N . GLY A 1 189 ? 21.847 6.784 -27.924 1.00 80.88 189 GLY A N 1
ATOM 1575 C CA . GLY A 1 189 ? 22.032 5.425 -28.444 1.00 80.88 189 GLY A CA 1
ATOM 1576 C C . GLY A 1 189 ? 22.120 4.324 -27.382 1.00 80.88 189 GLY A C 1
ATOM 1577 O O . GLY A 1 189 ? 22.172 3.155 -27.750 1.00 80.88 189 GLY A O 1
ATOM 1578 N N . LEU A 1 190 ? 22.088 4.657 -26.085 1.00 89.31 190 LEU A N 1
ATOM 1579 C CA . LEU A 1 190 ? 22.020 3.647 -25.032 1.00 89.31 190 LEU A CA 1
ATOM 1580 C C . LEU A 1 190 ? 20.599 3.080 -24.926 1.00 89.31 190 LEU A C 1
ATOM 1582 O O . LEU A 1 190 ? 19.620 3.827 -24.840 1.00 89.31 190 LEU A O 1
ATOM 1586 N N . VAL A 1 191 ? 20.515 1.751 -24.903 1.00 91.56 191 VAL A N 1
ATOM 1587 C CA . VAL A 1 191 ? 19.265 0.993 -24.805 1.00 91.56 191 VAL A CA 1
ATOM 1588 C C . VAL A 1 191 ? 19.278 0.181 -23.515 1.00 91.56 191 VAL A C 1
ATOM 1590 O O . VAL A 1 191 ? 20.191 -0.614 -23.293 1.00 91.56 191 VAL A O 1
ATOM 1593 N N . LEU A 1 192 ? 18.262 0.360 -22.672 1.00 93.00 192 LEU A N 1
ATOM 1594 C CA . LEU A 1 192 ? 18.024 -0.503 -21.516 1.00 93.00 192 LEU A CA 1
ATOM 1595 C C . LEU A 1 192 ? 17.276 -1.765 -21.965 1.00 93.00 192 LEU A C 1
ATOM 1597 O O . LEU A 1 192 ? 16.172 -1.637 -22.501 1.00 93.00 192 LEU A O 1
ATOM 1601 N N . PRO A 1 193 ? 17.827 -2.974 -21.742 1.00 95.38 193 PRO A N 1
ATOM 1602 C CA . PRO A 1 193 ? 17.190 -4.212 -22.183 1.00 95.38 193 PRO A CA 1
ATOM 1603 C C . PRO A 1 193 ? 15.859 -4.473 -21.472 1.00 95.38 193 PRO A C 1
ATOM 1605 O O . PRO A 1 193 ? 15.768 -4.338 -20.246 1.00 95.38 193 PRO A O 1
ATOM 1608 N N . PHE A 1 194 ? 14.843 -4.928 -22.211 1.00 95.50 194 PHE A N 1
ATOM 1609 C CA . PHE A 1 194 ? 13.549 -5.266 -21.609 1.00 95.50 194 PHE A CA 1
ATOM 1610 C C . PHE A 1 194 ? 13.656 -6.391 -20.580 1.00 95.50 194 PHE A C 1
ATOM 1612 O O . PHE A 1 194 ? 13.089 -6.262 -19.499 1.00 95.50 194 PHE A O 1
ATOM 1619 N N . ASP A 1 195 ? 14.432 -7.441 -20.855 1.00 94.25 195 ASP A N 1
ATOM 1620 C CA . ASP A 1 195 ? 14.593 -8.582 -19.940 1.00 94.25 195 ASP A CA 1
ATOM 1621 C C . ASP A 1 195 ? 15.161 -8.166 -18.580 1.00 94.25 195 ASP A C 1
ATOM 1623 O O . ASP A 1 195 ? 14.797 -8.703 -17.529 1.00 94.25 195 ASP A O 1
ATOM 1627 N N . TYR A 1 196 ? 16.050 -7.170 -18.579 1.00 92.81 196 TYR A N 1
ATOM 1628 C CA . TYR A 1 196 ? 16.562 -6.586 -17.348 1.00 92.81 196 TYR A CA 1
ATOM 1629 C C . TYR A 1 196 ? 15.447 -5.874 -16.571 1.00 92.81 196 TYR A C 1
ATOM 1631 O O . TYR A 1 196 ? 15.244 -6.161 -15.389 1.00 92.81 196 TYR A O 1
ATOM 1639 N N . LEU A 1 197 ? 14.690 -4.997 -17.235 1.00 93.31 197 LEU A N 1
ATOM 1640 C CA . LEU A 1 197 ? 13.616 -4.226 -16.606 1.00 93.31 197 LEU A CA 1
ATOM 1641 C C . LEU A 1 197 ? 12.470 -5.115 -16.107 1.00 93.31 197 LEU A C 1
ATOM 1643 O O . LEU A 1 197 ? 12.016 -4.933 -14.982 1.00 93.31 197 LEU A O 1
ATOM 1647 N N . ILE A 1 198 ? 12.045 -6.106 -16.889 1.00 92.25 198 ILE A N 1
ATOM 1648 C CA . ILE A 1 198 ? 11.030 -7.107 -16.516 1.00 92.25 198 ILE A CA 1
ATOM 1649 C C . ILE A 1 198 ? 11.416 -7.789 -15.204 1.00 92.25 198 ILE A C 1
ATOM 1651 O O . ILE A 1 198 ? 10.636 -7.813 -14.250 1.00 92.25 198 ILE A O 1
ATOM 1655 N N . ARG A 1 199 ? 12.659 -8.271 -15.120 1.00 89.94 199 ARG A N 1
ATOM 1656 C CA . ARG A 1 199 ? 13.172 -8.984 -13.948 1.00 89.94 199 ARG A CA 1
ATOM 1657 C C . ARG A 1 199 ? 13.308 -8.091 -12.717 1.00 89.94 199 ARG A C 1
ATOM 1659 O O . ARG A 1 199 ? 12.981 -8.540 -11.620 1.00 89.94 199 ARG A O 1
ATOM 1666 N N . VAL A 1 200 ? 13.792 -6.858 -12.875 1.00 90.06 200 VAL A N 1
ATOM 1667 C CA . VAL A 1 200 ? 13.986 -5.927 -11.749 1.00 90.06 200 VAL A CA 1
ATOM 1668 C C . VAL A 1 200 ? 12.651 -5.374 -11.254 1.00 90.06 200 VAL A C 1
ATOM 1670 O O . VAL A 1 200 ? 12.410 -5.348 -10.051 1.00 90.06 200 VAL A O 1
ATOM 1673 N N . LEU A 1 201 ? 11.764 -4.964 -12.163 1.00 91.56 201 LEU A N 1
ATOM 1674 C CA . LEU A 1 201 ? 10.470 -4.351 -11.838 1.00 91.56 201 LEU A CA 1
ATOM 1675 C C . LEU A 1 201 ? 9.381 -5.377 -11.517 1.00 91.56 201 LEU A C 1
ATOM 1677 O O . LEU A 1 201 ? 8.298 -4.991 -11.061 1.00 91.56 201 LEU A O 1
ATOM 1681 N N . LYS A 1 202 ? 9.658 -6.662 -11.772 1.00 90.12 202 LYS A N 1
ATOM 1682 C CA . LYS A 1 202 ? 8.715 -7.777 -11.635 1.00 90.12 202 LYS A CA 1
ATOM 1683 C C . LYS A 1 202 ? 7.418 -7.513 -12.404 1.00 90.12 202 LYS A C 1
ATOM 1685 O O . LYS A 1 202 ? 6.331 -7.650 -11.856 1.00 90.12 202 LYS A O 1
ATOM 1690 N N . LEU A 1 203 ? 7.553 -7.046 -13.645 1.00 90.69 203 LEU A N 1
ATOM 1691 C CA . LEU A 1 203 ? 6.459 -6.739 -14.573 1.00 90.69 203 LEU A CA 1
ATOM 1692 C C . LEU A 1 203 ? 6.498 -7.703 -15.750 1.00 90.69 203 LEU A C 1
ATOM 1694 O O . LEU A 1 203 ? 7.579 -8.075 -16.187 1.00 90.69 203 LEU A O 1
ATOM 1698 N N . ASP A 1 204 ? 5.344 -8.023 -16.327 1.00 91.50 204 ASP A N 1
ATOM 1699 C CA . ASP A 1 204 ? 5.303 -8.640 -17.649 1.00 91.50 204 ASP A CA 1
ATOM 1700 C C . ASP A 1 204 ? 5.636 -7.616 -18.756 1.00 91.50 204 ASP A C 1
ATOM 1702 O O . ASP A 1 204 ? 5.557 -6.397 -18.565 1.00 91.50 204 ASP A O 1
ATOM 1706 N N . MET A 1 205 ? 5.983 -8.117 -19.944 1.00 93.44 205 MET A N 1
ATOM 1707 C CA . MET A 1 205 ? 6.345 -7.288 -21.099 1.00 93.44 205 MET A CA 1
ATOM 1708 C C . MET A 1 205 ? 5.235 -6.303 -21.500 1.00 93.44 205 MET A C 1
ATOM 1710 O O . MET A 1 205 ? 5.526 -5.168 -21.882 1.00 93.44 205 MET A O 1
ATOM 1714 N N . SER A 1 206 ? 3.963 -6.709 -21.427 1.00 93.75 206 SER A N 1
ATOM 1715 C CA . SER A 1 206 ? 2.843 -5.861 -21.847 1.00 93.75 206 SER A CA 1
ATOM 1716 C C . SER A 1 206 ? 2.654 -4.683 -20.892 1.00 93.75 206 SER A C 1
ATOM 1718 O O . SER A 1 206 ? 2.498 -3.543 -21.338 1.00 93.75 206 SER A O 1
ATOM 1720 N N . SER A 1 207 ? 2.747 -4.940 -19.586 1.00 93.19 207 SER A N 1
ATOM 1721 C CA . SER A 1 207 ? 2.662 -3.911 -18.556 1.00 93.19 207 SER A CA 1
ATOM 1722 C C . SER A 1 207 ? 3.862 -2.970 -18.617 1.00 93.19 207 SER A C 1
ATOM 1724 O O . SER A 1 207 ? 3.676 -1.754 -18.586 1.00 93.19 207 SER A O 1
ATOM 1726 N N . LEU A 1 208 ? 5.077 -3.502 -18.814 1.00 94.38 208 LEU A N 1
ATOM 1727 C CA . LEU A 1 208 ? 6.279 -2.687 -18.996 1.00 94.38 208 LEU A CA 1
ATOM 1728 C C . LEU A 1 208 ? 6.141 -1.732 -20.188 1.00 94.38 208 LEU A C 1
ATOM 1730 O O . LEU A 1 208 ? 6.361 -0.532 -20.030 1.00 94.38 208 LEU A O 1
ATOM 1734 N N . LYS A 1 209 ? 5.738 -2.226 -21.365 1.00 94.06 209 LYS A N 1
ATOM 1735 C CA . LYS A 1 209 ? 5.552 -1.376 -22.553 1.00 94.06 209 LYS A CA 1
ATOM 1736 C C . LYS A 1 209 ? 4.528 -0.265 -22.303 1.00 94.06 209 LYS A C 1
ATOM 1738 O O . LYS A 1 209 ? 4.790 0.878 -22.664 1.00 94.06 209 LYS A O 1
ATOM 1743 N N . LYS A 1 210 ? 3.418 -0.555 -21.613 1.00 93.81 210 LYS A N 1
ATOM 1744 C CA . LYS A 1 210 ? 2.424 0.464 -21.220 1.00 93.81 210 LYS A CA 1
ATOM 1745 C C . LYS A 1 210 ? 3.009 1.520 -20.276 1.00 93.81 210 LYS A C 1
ATOM 1747 O O . LYS A 1 210 ? 2.793 2.709 -20.514 1.00 93.81 210 LYS A O 1
ATOM 1752 N N . CYS A 1 211 ? 3.776 1.114 -19.258 1.00 93.00 211 CYS A N 1
ATOM 1753 C CA . CYS A 1 211 ? 4.493 2.042 -18.373 1.00 93.00 211 CYS A CA 1
ATOM 1754 C C . CYS A 1 211 ? 5.414 2.975 -19.178 1.00 93.00 211 CYS A C 1
ATOM 1756 O O . CYS A 1 211 ? 5.357 4.194 -19.026 1.00 93.00 211 CYS A O 1
ATOM 1758 N N . LEU A 1 212 ? 6.228 2.404 -20.071 1.00 92.44 212 LEU A N 1
ATOM 1759 C CA . LEU A 1 212 ? 7.187 3.142 -20.899 1.00 92.44 212 LEU A CA 1
ATOM 1760 C C . LEU A 1 212 ? 6.495 4.114 -21.862 1.00 92.44 212 LEU A C 1
ATOM 1762 O O . LEU A 1 212 ? 6.911 5.268 -21.969 1.00 92.44 212 LEU A O 1
ATOM 1766 N N . SER A 1 213 ? 5.403 3.692 -22.504 1.00 91.25 213 SER A N 1
ATOM 1767 C CA . SER A 1 213 ? 4.595 4.561 -23.363 1.00 91.25 213 SER A CA 1
ATOM 1768 C C . SER A 1 213 ? 4.010 5.750 -22.600 1.00 91.25 213 SER A C 1
ATOM 1770 O O . SER A 1 213 ? 4.014 6.862 -23.119 1.00 91.25 213 SER A O 1
ATOM 1772 N N . GLN A 1 214 ? 3.544 5.557 -21.363 1.00 90.38 214 GLN A N 1
ATOM 1773 C CA . GLN A 1 214 ? 3.038 6.664 -20.541 1.00 90.38 214 GLN A CA 1
ATOM 1774 C C . GLN A 1 214 ? 4.127 7.653 -20.128 1.00 90.38 214 GLN A C 1
ATOM 1776 O O . GLN A 1 214 ? 3.858 8.848 -20.020 1.00 90.38 214 GLN A O 1
ATOM 1781 N N . MET A 1 215 ? 5.349 7.160 -19.935 1.00 88.75 215 MET A N 1
ATOM 1782 C CA . MET A 1 215 ? 6.531 7.987 -19.693 1.00 88.75 215 MET A CA 1
ATOM 1783 C C . MET A 1 215 ? 7.089 8.628 -20.981 1.00 88.75 215 MET A C 1
ATOM 1785 O O . MET A 1 215 ? 8.120 9.292 -20.919 1.00 88.75 215 MET A O 1
ATOM 1789 N N . ASN A 1 216 ? 6.428 8.447 -22.137 1.00 87.94 216 ASN A N 1
ATOM 1790 C CA . ASN A 1 216 ? 6.877 8.899 -23.461 1.00 87.94 216 ASN A CA 1
ATOM 1791 C C . ASN A 1 216 ? 8.298 8.417 -23.817 1.00 87.94 216 ASN A C 1
ATOM 1793 O O . ASN A 1 216 ? 9.085 9.144 -24.423 1.00 87.94 216 ASN A O 1
ATOM 1797 N N . VAL A 1 217 ? 8.642 7.190 -23.427 1.00 88.62 217 VAL A N 1
ATOM 1798 C CA . VAL A 1 217 ? 9.958 6.603 -23.690 1.00 88.62 217 VAL A CA 1
ATOM 1799 C C . VAL A 1 217 ? 9.946 5.913 -25.053 1.00 88.62 217 VAL A C 1
ATOM 1801 O O . VAL A 1 217 ? 9.096 5.062 -25.322 1.00 88.62 217 VAL A O 1
ATOM 1804 N N . GLY A 1 218 ? 10.911 6.254 -25.911 1.00 89.00 218 GLY A N 1
ATOM 1805 C CA . GLY A 1 218 ? 11.123 5.557 -27.179 1.00 89.00 218 GLY A CA 1
ATOM 1806 C C . GLY A 1 218 ? 11.543 4.103 -26.951 1.00 89.00 218 GLY A C 1
ATOM 1807 O O . GLY A 1 218 ? 12.354 3.812 -26.071 1.00 89.00 218 GLY A O 1
ATOM 1808 N N . MET A 1 219 ? 11.023 3.185 -27.759 1.00 92.38 219 MET A N 1
ATOM 1809 C CA . MET A 1 219 ? 11.284 1.747 -27.645 1.00 92.38 219 MET A CA 1
ATOM 1810 C C . MET A 1 219 ? 11.843 1.188 -28.954 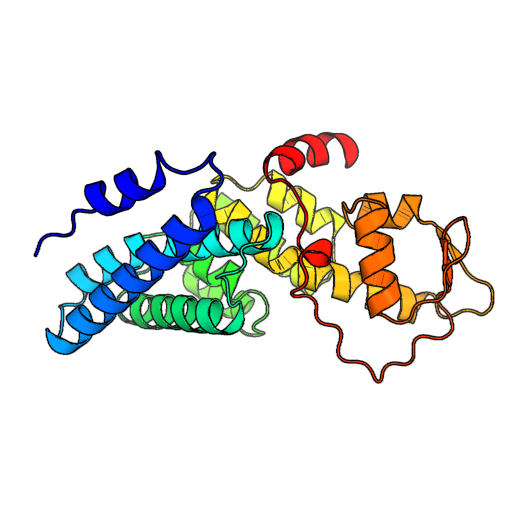1.00 92.38 219 MET A C 1
ATOM 1812 O O . MET A 1 219 ? 11.500 1.670 -30.030 1.00 92.38 219 MET A O 1
ATOM 1816 N N . SER A 1 220 ? 12.684 0.165 -28.840 1.00 91.25 220 SER A N 1
ATOM 1817 C CA . SER A 1 220 ? 13.128 -0.706 -29.928 1.00 91.25 220 SER A CA 1
ATOM 1818 C C . SER A 1 220 ? 12.578 -2.121 -29.714 1.00 91.25 220 SER A C 1
ATOM 1820 O O . SER A 1 220 ? 11.798 -2.361 -28.790 1.00 91.25 220 SER A O 1
ATOM 1822 N N . ASP A 1 221 ? 13.004 -3.077 -30.538 1.00 90.12 221 ASP A N 1
ATOM 1823 C CA . ASP A 1 221 ? 12.596 -4.479 -30.392 1.00 90.12 221 ASP A CA 1
ATOM 1824 C C . ASP A 1 221 ? 13.146 -5.134 -29.116 1.00 90.12 221 ASP A C 1
ATOM 1826 O O . ASP A 1 221 ? 12.509 -6.016 -28.543 1.00 90.12 221 ASP A O 1
ATOM 1830 N N . VAL A 1 222 ? 14.312 -4.677 -28.645 1.00 91.94 222 VAL A N 1
ATOM 1831 C CA . VAL A 1 222 ? 15.068 -5.313 -27.550 1.00 91.94 222 VAL A CA 1
ATOM 1832 C C . VAL A 1 222 ? 15.081 -4.502 -26.251 1.00 91.94 222 VAL A C 1
ATOM 1834 O O . VAL A 1 222 ? 15.487 -5.012 -25.203 1.00 91.94 222 VAL A O 1
ATOM 1837 N N . GLY A 1 223 ? 14.648 -3.239 -26.281 1.00 93.94 223 GLY A N 1
ATOM 1838 C CA . GLY A 1 223 ? 14.702 -2.382 -25.103 1.00 93.94 223 GLY A CA 1
ATOM 1839 C C . GLY A 1 223 ? 14.124 -0.985 -25.290 1.00 93.94 223 GLY A C 1
ATOM 1840 O O . GLY A 1 223 ? 13.405 -0.701 -26.247 1.00 93.94 223 GLY A O 1
ATOM 1841 N N . CYS A 1 224 ? 14.443 -0.092 -24.358 1.00 92.56 224 CYS A N 1
ATOM 1842 C CA . CYS A 1 224 ? 14.003 1.299 -24.395 1.00 92.56 224 CYS A CA 1
ATOM 1843 C C . CYS A 1 224 ? 15.168 2.289 -24.340 1.00 92.56 224 CYS A C 1
ATOM 1845 O O . CYS A 1 224 ? 16.203 2.033 -23.724 1.00 92.56 224 CYS A O 1
ATOM 1847 N N . TYR A 1 225 ? 15.000 3.422 -25.017 1.00 90.56 225 TYR A N 1
ATOM 1848 C CA . TYR A 1 225 ? 16.009 4.471 -25.090 1.00 90.56 225 TYR A CA 1
ATOM 1849 C C . TYR A 1 225 ? 15.927 5.377 -23.863 1.00 90.56 225 TYR A C 1
ATOM 1851 O O . TYR A 1 225 ? 14.858 5.867 -23.509 1.00 90.56 225 TYR A O 1
ATOM 1859 N N . CYS A 1 226 ? 17.069 5.672 -23.248 1.00 82.69 226 CYS A N 1
ATOM 1860 C CA . CYS A 1 226 ? 17.128 6.594 -22.107 1.00 82.69 226 CYS A CA 1
ATOM 1861 C C . CYS A 1 226 ? 17.149 8.075 -22.517 1.00 82.69 226 CYS A C 1
ATOM 1863 O O . CYS A 1 226 ? 16.995 8.965 -21.682 1.00 82.69 226 CYS A O 1
ATOM 1865 N N . SER A 1 227 ? 17.374 8.364 -23.799 1.00 71.75 227 SER A N 1
ATOM 1866 C CA . SER A 1 227 ? 17.352 9.718 -24.348 1.00 71.75 227 SER A CA 1
ATOM 1867 C C . SER A 1 227 ? 15.947 10.092 -24.825 1.00 71.75 227 SER A C 1
ATOM 1869 O O . SER A 1 227 ? 15.346 9.330 -25.575 1.00 71.75 227 SER A O 1
ATOM 1871 N N . GLY A 1 228 ? 15.464 11.289 -24.469 1.00 62.62 228 GLY A N 1
ATOM 1872 C CA . GLY A 1 228 ? 14.225 11.851 -25.033 1.00 62.62 228 GLY A CA 1
ATOM 1873 C C . GLY A 1 228 ? 13.003 11.863 -24.113 1.00 62.62 228 GLY A C 1
ATOM 1874 O O . GLY A 1 228 ? 11.896 12.066 -24.597 1.00 62.62 228 GLY A O 1
ATOM 1875 N N . ILE A 1 229 ? 13.172 11.682 -22.799 1.00 64.94 229 ILE A N 1
ATOM 1876 C CA . ILE A 1 229 ? 12.060 11.875 -21.857 1.00 64.94 229 ILE A CA 1
ATOM 1877 C C . ILE A 1 229 ? 11.716 13.358 -21.779 1.00 64.94 229 ILE A C 1
ATOM 1879 O O . ILE A 1 229 ? 12.460 14.152 -21.201 1.00 64.94 229 ILE A O 1
ATOM 1883 N N . ASN A 1 230 ? 10.565 13.714 -22.342 1.00 56.88 230 ASN A N 1
ATOM 1884 C CA . ASN A 1 230 ? 9.959 15.024 -22.157 1.00 56.88 230 ASN A CA 1
ATOM 1885 C C . ASN A 1 230 ? 9.302 15.046 -20.772 1.00 56.88 230 ASN A C 1
ATOM 1887 O O . ASN A 1 230 ? 8.218 14.497 -20.579 1.00 56.88 230 ASN A O 1
ATOM 1891 N N . GLY A 1 231 ? 9.987 15.655 -19.800 1.00 54.59 231 GLY A N 1
ATOM 1892 C CA . GLY A 1 231 ? 9.607 15.696 -18.381 1.00 54.59 231 GLY A CA 1
ATOM 1893 C C . GLY A 1 231 ? 8.342 16.497 -18.044 1.00 54.59 231 GLY A C 1
ATOM 1894 O O . GLY A 1 231 ? 8.118 16.799 -16.879 1.00 54.59 231 GLY A O 1
ATOM 1895 N N . GLU A 1 232 ? 7.522 16.854 -19.032 1.00 53.97 232 GLU A N 1
ATOM 1896 C CA . GLU A 1 232 ? 6.356 17.726 -18.853 1.00 53.97 232 GLU A CA 1
ATOM 1897 C C . GLU A 1 232 ? 5.051 16.961 -18.580 1.00 53.97 232 GLU A C 1
ATOM 1899 O O . GLU A 1 232 ? 4.056 17.562 -18.176 1.00 53.97 232 GLU A O 1
ATOM 1904 N N . ARG A 1 233 ? 5.018 15.633 -18.769 1.00 65.25 233 ARG A N 1
ATOM 1905 C CA . ARG A 1 233 ? 3.784 14.853 -18.600 1.00 65.25 233 ARG A CA 1
ATOM 1906 C C . ARG A 1 233 ? 3.679 14.257 -17.199 1.00 65.25 233 ARG A C 1
ATOM 1908 O O . ARG A 1 233 ? 4.516 13.461 -16.784 1.00 65.25 233 ARG A O 1
ATOM 1915 N N . ILE A 1 234 ? 2.594 14.589 -16.502 1.00 74.44 234 ILE A N 1
ATOM 1916 C CA . ILE A 1 234 ? 2.195 13.911 -15.265 1.00 74.44 234 ILE A CA 1
ATOM 1917 C C . ILE A 1 234 ? 1.865 12.454 -15.613 1.00 74.44 234 ILE A C 1
ATOM 1919 O O . ILE A 1 234 ? 0.935 12.186 -16.376 1.00 74.44 234 ILE A O 1
ATOM 1923 N N . VAL A 1 235 ? 2.646 11.515 -15.076 1.00 83.81 235 VAL A N 1
ATOM 1924 C CA . VAL A 1 235 ? 2.436 10.077 -15.276 1.00 83.81 235 VAL A CA 1
ATOM 1925 C C . VAL A 1 235 ? 1.454 9.570 -14.234 1.00 83.81 235 VAL A C 1
ATOM 1927 O O . VAL A 1 235 ? 1.702 9.645 -13.031 1.00 83.81 235 VAL A O 1
ATOM 1930 N N . ASP A 1 236 ? 0.337 9.026 -14.704 1.00 85.00 236 ASP A N 1
ATOM 1931 C CA . ASP A 1 236 ? -0.645 8.398 -13.835 1.00 85.00 236 ASP A CA 1
ATOM 1932 C C . ASP A 1 236 ? -0.214 6.972 -13.459 1.00 85.00 236 ASP A C 1
ATOM 1934 O O . ASP A 1 236 ? -0.522 5.993 -14.143 1.00 85.00 236 ASP A O 1
ATOM 1938 N N . VAL A 1 237 ? 0.481 6.860 -12.326 1.00 86.75 237 VAL A N 1
ATOM 1939 C CA . VAL A 1 237 ? 0.895 5.578 -11.730 1.00 86.75 237 VAL A CA 1
ATOM 1940 C C . VAL A 1 237 ? -0.272 4.802 -11.101 1.00 86.75 237 VAL A C 1
ATOM 1942 O O . VAL A 1 237 ? -0.060 3.779 -10.451 1.00 86.75 237 VAL A O 1
ATOM 1945 N N . SER A 1 238 ? -1.516 5.277 -11.246 1.00 82.94 238 SER A N 1
ATOM 1946 C CA . SER A 1 238 ? -2.710 4.554 -10.793 1.00 82.94 238 SER A CA 1
ATOM 1947 C C . SER A 1 238 ? -3.256 3.515 -11.731 1.00 82.94 238 SER A C 1
ATOM 1949 O O . SER A 1 238 ? -4.050 2.673 -11.313 1.00 82.94 238 SER A O 1
ATOM 1951 N N . GLN A 1 239 ? -2.785 3.531 -12.966 1.00 84.81 239 GLN A N 1
ATOM 1952 C CA . GLN A 1 239 ? -3.215 2.565 -13.952 1.00 84.81 239 GLN A CA 1
ATOM 1953 C C . GLN A 1 239 ? -2.763 1.152 -13.569 1.00 84.81 239 GLN A C 1
ATOM 1955 O O . GLN A 1 239 ? -1.697 0.947 -12.978 1.00 84.81 239 GLN A O 1
ATOM 1960 N N . THR A 1 240 ? -3.587 0.168 -13.923 1.00 83.88 240 THR A N 1
ATOM 1961 C CA . THR A 1 240 ? -3.439 -1.222 -13.473 1.00 83.88 240 THR A CA 1
ATOM 1962 C C . THR A 1 240 ? -2.068 -1.802 -13.818 1.00 83.88 240 THR A C 1
ATOM 1964 O O . THR A 1 240 ? -1.453 -2.444 -12.969 1.00 83.88 240 THR A O 1
ATOM 1967 N N . HIS A 1 241 ? -1.514 -1.486 -14.996 1.00 87.38 241 HIS A N 1
ATOM 1968 C CA . HIS A 1 241 ? -0.190 -1.943 -15.449 1.00 87.38 241 HIS A CA 1
ATOM 1969 C C . HIS A 1 241 ? 0.986 -1.486 -14.570 1.00 87.38 241 HIS A C 1
ATOM 1971 O O . HIS A 1 241 ? 2.038 -2.117 -14.604 1.00 87.38 241 HIS A O 1
ATOM 1977 N N . TRP A 1 242 ? 0.824 -0.457 -13.731 1.00 89.31 242 TRP A N 1
ATOM 1978 C CA . TRP A 1 242 ? 1.824 -0.105 -12.713 1.00 89.31 242 TRP A CA 1
ATOM 1979 C C . TRP A 1 242 ? 1.730 -0.968 -11.456 1.00 89.31 242 TRP A C 1
ATOM 1981 O O . TRP A 1 242 ? 2.717 -1.112 -10.733 1.00 89.31 242 TRP A O 1
ATOM 1991 N N . CYS A 1 243 ? 0.559 -1.538 -11.186 1.00 85.06 243 CYS A N 1
ATOM 1992 C CA . CYS A 1 243 ? 0.216 -2.196 -9.927 1.00 85.06 243 CYS A CA 1
ATOM 1993 C C . CYS A 1 243 ? 0.209 -3.729 -10.035 1.00 85.06 243 CYS A C 1
ATOM 1995 O O . CYS A 1 243 ? 0.248 -4.398 -9.006 1.00 85.06 243 CYS A O 1
ATOM 1997 N N . VAL A 1 244 ? 0.185 -4.295 -11.253 1.00 80.50 244 VAL A N 1
ATOM 1998 C CA . VAL A 1 244 ? 0.093 -5.751 -11.461 1.00 80.50 244 VAL A CA 1
ATOM 1999 C C . VAL A 1 244 ? 1.288 -6.470 -10.830 1.00 80.50 244 VAL A C 1
ATOM 2001 O O . VAL A 1 244 ? 2.420 -6.367 -11.312 1.00 80.50 244 VAL A O 1
ATOM 2004 N N . ILE A 1 245 ? 1.001 -7.170 -9.733 1.00 81.50 245 ILE A N 1
ATOM 2005 C CA . ILE A 1 245 ? 1.762 -8.262 -9.119 1.00 81.50 245 ILE A CA 1
ATOM 2006 C C . ILE A 1 245 ? 0.729 -9.148 -8.430 1.00 81.50 245 ILE A C 1
ATOM 2008 O O . ILE A 1 245 ? 0.016 -8.692 -7.530 1.00 81.50 245 ILE A O 1
ATOM 2012 N N . GLU A 1 246 ? 0.652 -10.415 -8.822 1.00 77.38 246 GLU A N 1
ATOM 2013 C CA . GLU A 1 246 ? -0.138 -11.391 -8.077 1.00 77.38 246 GLU A CA 1
ATOM 2014 C C . GLU A 1 246 ? 0.546 -11.701 -6.747 1.00 77.38 246 GLU A C 1
ATOM 2016 O O . GLU A 1 246 ? 1.746 -11.969 -6.690 1.00 77.38 246 GLU A O 1
ATOM 2021 N N . ILE A 1 247 ? -0.217 -11.675 -5.656 1.00 76.56 247 ILE A N 1
ATOM 2022 C CA . ILE A 1 247 ? 0.333 -11.922 -4.321 1.00 76.56 247 ILE A CA 1
ATOM 2023 C C . ILE A 1 247 ? 0.958 -13.319 -4.202 1.00 76.56 247 ILE A C 1
ATOM 2025 O O . ILE A 1 247 ? 1.976 -13.480 -3.529 1.00 76.56 247 ILE A O 1
ATOM 2029 N N . ASP A 1 248 ? 0.410 -14.300 -4.922 1.00 75.88 248 ASP A N 1
ATOM 2030 C CA . ASP A 1 248 ? 0.924 -15.670 -4.975 1.00 75.88 248 ASP A CA 1
ATOM 2031 C C . ASP A 1 248 ? 2.288 -15.737 -5.681 1.00 75.88 248 ASP A C 1
ATOM 2033 O O . ASP A 1 248 ? 3.142 -16.555 -5.327 1.00 75.88 248 ASP A O 1
ATOM 2037 N N . TYR A 1 249 ? 2.550 -14.811 -6.610 1.00 76.00 249 TYR A N 1
ATOM 2038 C CA . TYR A 1 249 ? 3.834 -14.687 -7.297 1.00 76.00 249 TYR A CA 1
ATOM 2039 C C . TYR A 1 249 ? 4.953 -14.151 -6.383 1.00 76.00 249 TYR A C 1
ATOM 2041 O O . TYR A 1 249 ? 6.125 -14.434 -6.629 1.00 76.00 249 TYR A O 1
ATOM 2049 N N . LEU A 1 250 ? 4.630 -13.469 -5.272 1.00 77.25 250 LEU A N 1
ATOM 2050 C CA . LEU A 1 250 ? 5.642 -13.015 -4.301 1.00 77.25 250 LEU A CA 1
ATOM 2051 C C . LEU A 1 250 ? 6.452 -14.169 -3.700 1.00 77.25 250 LEU A C 1
ATOM 2053 O O . LEU A 1 250 ? 7.624 -13.984 -3.389 1.00 77.25 250 LEU A O 1
ATOM 2057 N N . SER A 1 251 ? 5.852 -15.353 -3.550 1.00 68.94 251 SER A N 1
ATOM 2058 C CA . SER A 1 251 ? 6.561 -16.534 -3.040 1.00 68.94 251 SER A CA 1
ATOM 2059 C C . SER A 1 251 ? 7.650 -17.016 -4.007 1.00 68.94 251 SER A C 1
ATOM 2061 O O . SER A 1 251 ? 8.763 -17.303 -3.579 1.00 68.94 251 SER A O 1
ATOM 2063 N N . LYS A 1 252 ? 7.364 -16.994 -5.315 1.00 70.75 252 LYS A N 1
ATOM 2064 C CA . LYS A 1 252 ? 8.289 -17.391 -6.391 1.00 70.75 252 LYS A CA 1
ATOM 2065 C C . LYS A 1 252 ? 9.435 -16.397 -6.579 1.00 70.75 252 LYS A C 1
ATOM 2067 O O . LYS A 1 252 ? 10.543 -16.783 -6.934 1.00 70.75 252 LYS A O 1
ATOM 2072 N N . ILE A 1 253 ? 9.191 -15.114 -6.292 1.00 68.12 253 ILE A N 1
ATOM 2073 C CA . ILE A 1 253 ? 10.210 -14.058 -6.377 1.00 68.12 253 ILE A CA 1
ATOM 2074 C C . ILE A 1 253 ? 11.424 -14.350 -5.475 1.00 68.12 253 ILE A C 1
ATOM 2076 O O . ILE A 1 253 ? 12.535 -13.935 -5.810 1.00 68.12 253 ILE A O 1
ATOM 2080 N N . MET A 1 254 ? 11.246 -15.069 -4.362 1.00 59.84 254 MET A N 1
ATOM 2081 C CA . MET A 1 254 ? 12.357 -15.408 -3.466 1.00 59.84 254 MET A CA 1
ATOM 2082 C C . MET A 1 254 ? 13.375 -16.363 -4.089 1.00 59.84 254 MET A C 1
ATOM 2084 O O . MET A 1 254 ? 14.559 -16.255 -3.772 1.00 59.84 254 MET A O 1
ATOM 2088 N N . ASP A 1 255 ? 12.936 -17.247 -4.984 1.00 61.19 255 ASP A N 1
ATOM 2089 C CA . ASP A 1 255 ? 13.806 -18.231 -5.633 1.00 61.19 255 ASP A CA 1
ATOM 2090 C C . ASP A 1 255 ? 14.605 -17.606 -6.786 1.00 61.19 255 ASP A C 1
ATOM 2092 O O . ASP A 1 255 ? 15.750 -17.974 -7.020 1.00 61.19 255 ASP A O 1
ATOM 2096 N N . GLU A 1 256 ? 14.043 -16.600 -7.465 1.00 62.72 256 GLU A N 1
ATOM 2097 C CA . GLU A 1 256 ? 14.686 -15.903 -8.594 1.00 62.72 256 GLU A CA 1
ATOM 2098 C C . GLU A 1 256 ? 15.697 -14.820 -8.178 1.00 62.72 256 GLU A C 1
ATOM 2100 O O . GLU A 1 256 ? 16.443 -14.310 -9.016 1.00 62.72 256 GLU A O 1
ATOM 2105 N N . LEU A 1 257 ? 15.658 -14.377 -6.918 1.00 58.00 257 LEU A N 1
ATOM 2106 C CA . LEU A 1 257 ? 16.517 -13.308 -6.400 1.00 58.00 257 LEU A CA 1
ATOM 2107 C C . LEU A 1 257 ? 17.674 -13.834 -5.535 1.00 58.00 257 LEU A C 1
ATOM 2109 O O . LEU A 1 257 ? 18.348 -13.007 -4.914 1.00 58.00 257 LEU A O 1
ATOM 2113 N N . ARG A 1 258 ? 17.890 -15.150 -5.459 1.00 49.84 258 ARG A N 1
ATOM 2114 C CA . ARG A 1 258 ? 19.083 -15.776 -4.863 1.00 49.84 258 ARG A CA 1
ATOM 2115 C C . ARG A 1 258 ? 20.165 -15.967 -5.916 1.00 49.84 258 ARG A C 1
ATOM 2117 O O . ARG A 1 258 ? 21.337 -15.747 -5.545 1.00 49.84 258 ARG A O 1
#

Sequence (258 aa):
MVISKVFVTRLFGKHCRSSSWPVAYEFIVDRLRAVRQDMIIQNTNSKERLLLLEAMIPFYIESQYRCETSGCHTYCRKLHYEQTKECFLQWKECTDGKNQTILACYFLYNAMQPWSIHQLYDYKKNFPATLFIHLKELILAFKMANVVRYFRILADLNGILLKYAGLLLVSQLRFNILSIYFSAYKCKGLVLPFDYLIRVLKLDMSSLKKCLSQMNVGMSDVGCYCSGINGERIVDVSQTHWCVIEIDYLSKIMDELR

InterPro domains:
  IPR005062 SAC3/GANP/THP3, conserved domain [PF03399] (19-218)
  IPR045107 SAC3/GANP/THP3 [PTHR12436] (22-218)

Foldseek 3Di:
DPPDLCVLVVLPPPPPPDPCLLVSLVVVVVVLVVVVVVCVVVVPDLVVLLVSLVSVLLCLLQSLLVCLQVPRPNDDPVVSLVVNVVSLVSNVVRDPLLPVLVVLLSLLLCLVPPCSLVVLVVCVVSDDPVSSVLSNQLSVCQVVLVQLSNLLSLLVDPDPSSNSSSLVSLLVSLVVVLVVCLVVVADPPDWDFPVVSCLSSVADPVLVVVQCVLQVWDADPGGTHSHDRPVPHDRDSSHSSSRDDDSVCSNVNNVVSD